Protein AF-A0A9P6QJ11-F1 (afdb_monomer_lite)

Foldseek 3Di:
DDQQADEWEWEAEPVGPDIDTPCPPDPHQKDWDDKDKDRDDAQDWIKIKTKIFGQAWAQWYWYWYFYYYPPDPDTLDTDIDIQCPAFPDHPRDGGGIDMGMHIDRRHDDPPDQAAAAEADQAADLVVVQVVCVVVVDPDDSLSYQYLLLQVLVVCQVVVFDEDELGHPRNCVSNPPRDHDPPDQGQEYEDFFHPVQPDDVNLVVLLCSLQVCVVVVHHHAYEYSALDQWDQDPVRDTDGGRNVSQVVSCVSSVHHYHYRGFPAQVSVVVRVVSGDDPPDPPPDDDDDDPPPPPQAEFEEADCPGGVNPNNPPPSHAAEHECDDPHDPCSCVVHPDHHPYYYPDDVVPPVVVCVVVVVD

Sequence (358 aa):
MLHKTLACVLIAILPIVSFADDCRSGNFPVKIARITSSPVKPGQETCVTFVATNSNTITGGQVKITVDRDGSSNAVYDKSHNMCTEFGVSCPITAGEHSLTKCVNVPYEATGKFKLVTNTSKTSTENLTKKLQKMGFNVSRDDIITSLAATRMLVEKDNLKPFLILEPKATEEFDNISVDASRPYDAVVVGLAPSCFHYDKLNEAFRILKNAQAAQRNVQLIAIHRGRYFQDTDDDLSMGPGGFVAALEYAAGVQAKIVGKPNKTFFETAINALPSTTSTSTTTTAAATATESTTIVIGDDVESDLGPETDGLPIERFLVKTGKYRAGDEDRAFKTMDGVFADFAHTVPQILKRYGVI

InterPro domains:
  IPR003172 MD-2-related lipid-recognition domain [PF02221] (21-111)
  IPR006355 HAD hydrolase, LHPP/HDHD2 [TIGR01458] (103-353)
  IPR006357 HAD-superfamily hydrolase, subfamily IIA [PF13344] (112-176)
  IPR023214 HAD superfamily [G3DSA:3.40.50.1000] (111-345)
  IPR023214 HAD superfamily [G3DSA:3.40.50.1000] (151-263)
  IPR036412 HAD-like superfamily [SSF56784] (108-332)

Secondary structure (DSSP, 8-state):
------EEEEEEEETTTEEEEGGGSS--SEEEEEEEE----TTSEEEEEEEEEESS-B---EEEEEEEETT-S--SEEEEEEHHHHSS-PSSBPSEEEEEEEEEE----------EEE---SS-HHHHHHHHHHTT----GGGEEEHHHHHHHHHHHTT--EEEES-HHHHGGGTT----TTSPP-EEEE---GGG-SHHHHHHHHHHHHHHHHTT---EEEES---SEEE-TTSSEEE-HHHHHHHHHHHHT--PEE-STT-HHHHHHHHHHSPP------------------EEEEES-TTTTSSGGGTTSSEEEEEESSTT--TTGGGS-SS--SEEES-HHHHHHHHHHHTT--

Structure (mmCIF, N/CA/C/O backbone):
data_AF-A0A9P6QJ11-F1
#
_entry.id   AF-A0A9P6QJ11-F1
#
loop_
_atom_site.group_PDB
_atom_site.id
_atom_site.type_symbol
_atom_site.label_atom_id
_atom_site.label_alt_id
_atom_site.label_comp_id
_atom_site.label_asym_id
_atom_site.label_entity_id
_atom_site.label_seq_id
_atom_site.pdbx_PDB_ins_code
_atom_site.Cartn_x
_atom_site.Cartn_y
_atom_site.Cartn_z
_atom_site.occupancy
_atom_site.B_iso_or_equiv
_atom_site.auth_seq_id
_atom_site.auth_comp_id
_atom_site.auth_asym_id
_atom_site.auth_atom_id
_atom_site.pdbx_PDB_model_num
ATOM 1 N N . MET A 1 1 ? 54.158 1.151 -27.690 1.00 28.12 1 MET A N 1
ATOM 2 C CA . MET A 1 1 ? 52.991 1.506 -28.528 1.00 28.12 1 MET A CA 1
ATOM 3 C C . MET A 1 1 ? 51.855 1.923 -27.606 1.00 28.12 1 MET A C 1
ATOM 5 O O . MET A 1 1 ? 51.351 1.078 -26.877 1.00 28.12 1 MET A O 1
ATOM 9 N N . LEU A 1 2 ? 51.520 3.217 -27.555 1.00 21.72 2 LEU A N 1
ATOM 10 C CA . LEU A 1 2 ? 50.400 3.714 -26.747 1.00 21.72 2 LEU A CA 1
ATOM 11 C C . LEU A 1 2 ? 49.082 3.138 -27.285 1.00 21.72 2 LEU A C 1
ATOM 13 O O . LEU A 1 2 ? 48.750 3.363 -28.449 1.00 21.72 2 LEU A O 1
ATOM 17 N N . HIS A 1 3 ? 48.331 2.437 -26.434 1.00 25.58 3 HIS A N 1
ATOM 18 C CA . HIS A 1 3 ? 46.918 2.145 -26.668 1.00 25.58 3 HIS A CA 1
ATOM 19 C C . HIS A 1 3 ? 46.158 3.478 -26.679 1.00 25.58 3 HIS A C 1
ATOM 21 O O . HIS A 1 3 ? 45.918 4.071 -25.630 1.00 25.58 3 HIS A O 1
ATOM 27 N N . LYS A 1 4 ? 45.833 3.997 -27.866 1.00 28.28 4 LYS A N 1
ATOM 28 C CA . LYS A 1 4 ? 44.944 5.156 -28.001 1.00 28.28 4 LYS A CA 1
ATOM 29 C C . LYS A 1 4 ? 43.507 4.660 -27.861 1.00 28.28 4 LYS A C 1
ATOM 31 O O . LYS A 1 4 ? 42.928 4.163 -28.821 1.00 28.28 4 LYS A O 1
ATOM 36 N N . THR A 1 5 ? 42.958 4.746 -26.655 1.00 26.41 5 THR A N 1
ATOM 37 C CA . THR A 1 5 ? 41.556 4.420 -26.376 1.00 26.41 5 THR A CA 1
ATOM 38 C C . THR A 1 5 ? 40.660 5.463 -27.041 1.00 26.41 5 THR A C 1
ATOM 40 O O . THR A 1 5 ? 40.714 6.643 -26.704 1.00 26.41 5 THR A O 1
ATOM 43 N N . LEU A 1 6 ? 39.860 5.034 -28.016 1.00 30.72 6 LEU A N 1
ATOM 44 C CA . LEU A 1 6 ? 38.735 5.811 -28.526 1.00 30.72 6 LEU A CA 1
ATOM 45 C C . LEU A 1 6 ? 37.617 5.764 -27.471 1.00 30.72 6 LEU A C 1
ATOM 47 O O . LEU A 1 6 ? 37.331 4.693 -26.939 1.00 30.72 6 LEU A O 1
ATOM 51 N N . ALA A 1 7 ? 37.028 6.909 -27.139 1.00 27.12 7 ALA A N 1
ATOM 52 C CA . ALA A 1 7 ? 35.812 7.004 -26.339 1.00 27.12 7 ALA A CA 1
ATOM 53 C C . ALA A 1 7 ? 34.912 8.035 -27.025 1.00 27.12 7 ALA A C 1
ATOM 55 O O . ALA A 1 7 ? 34.956 9.216 -26.704 1.00 27.12 7 ALA A O 1
ATOM 56 N N . CYS A 1 8 ? 34.176 7.596 -28.045 1.00 32.94 8 CYS A N 1
ATOM 57 C CA . CYS A 1 8 ? 33.139 8.414 -28.671 1.00 32.94 8 CYS A CA 1
ATOM 58 C C . CYS A 1 8 ? 31.808 8.129 -27.985 1.00 32.94 8 CYS A C 1
ATOM 60 O O . CYS A 1 8 ? 31.492 6.952 -27.846 1.00 32.94 8 CYS A O 1
ATOM 62 N N . VAL A 1 9 ? 31.068 9.165 -27.580 1.00 36.22 9 VAL A N 1
ATOM 63 C CA . VAL A 1 9 ? 29.714 9.065 -27.013 1.00 36.22 9 VAL A CA 1
ATOM 64 C C . VAL A 1 9 ? 28.719 9.485 -28.088 1.00 36.22 9 VAL A C 1
ATOM 66 O O . VAL A 1 9 ? 28.710 10.633 -28.525 1.00 36.22 9 VAL A O 1
ATOM 69 N N . LEU A 1 10 ? 27.906 8.536 -28.534 1.00 46.97 10 LEU A N 1
ATOM 70 C CA . LEU A 1 10 ? 26.787 8.772 -29.446 1.00 46.97 10 LEU A CA 1
ATOM 71 C C . LEU A 1 10 ? 25.518 8.941 -28.620 1.00 46.97 10 LEU A C 1
ATOM 73 O O . LEU A 1 10 ? 25.263 8.051 -27.825 1.00 46.97 10 LEU A O 1
ATOM 77 N N . ILE A 1 11 ? 24.744 10.016 -28.814 1.00 45.06 11 ILE A N 1
ATOM 78 C CA . ILE A 1 11 ? 23.461 10.239 -28.123 1.00 45.06 11 ILE A CA 1
ATOM 79 C C . ILE A 1 11 ? 22.327 10.258 -29.154 1.00 45.06 11 ILE A C 1
ATOM 81 O O . ILE A 1 11 ? 22.295 11.113 -30.044 1.00 45.06 11 ILE A O 1
ATOM 85 N N . ALA A 1 12 ? 21.392 9.318 -29.032 1.00 42.44 12 ALA A N 1
ATOM 86 C CA . ALA A 1 12 ? 20.135 9.292 -29.785 1.00 42.44 12 ALA A CA 1
ATOM 87 C C . ALA A 1 12 ? 18.979 9.710 -28.865 1.00 42.44 12 ALA A C 1
ATOM 89 O O . ALA A 1 12 ? 18.911 9.165 -27.772 1.00 42.44 12 ALA A O 1
ATOM 90 N N . ILE A 1 13 ? 18.093 10.628 -29.284 1.00 42.66 13 ILE A N 1
ATOM 91 C CA . ILE A 1 13 ? 16.944 11.108 -28.483 1.00 42.66 13 ILE A CA 1
ATOM 92 C C . ILE A 1 13 ? 15.641 10.576 -29.092 1.00 42.66 13 ILE A C 1
ATOM 94 O O . ILE A 1 13 ? 15.330 10.937 -30.218 1.00 42.66 13 ILE A O 1
ATOM 98 N N . LEU A 1 14 ? 14.872 9.739 -28.389 1.00 36.12 14 LEU A N 1
ATOM 99 C CA . LEU A 1 14 ? 13.549 9.242 -28.834 1.00 36.12 14 LEU A CA 1
ATOM 100 C C . LEU A 1 14 ? 12.388 10.190 -28.454 1.00 36.12 14 LEU A C 1
ATOM 102 O O . LEU A 1 14 ? 12.480 10.761 -27.371 1.00 36.12 14 LEU A O 1
ATOM 106 N N . PRO A 1 15 ? 11.279 10.281 -29.240 1.00 38.25 15 PRO A N 1
ATOM 107 C CA . PRO A 1 15 ? 11.070 9.721 -30.583 1.00 38.25 15 PRO A CA 1
ATOM 108 C C . PRO A 1 15 ? 11.869 10.540 -31.610 1.00 38.25 15 PRO A C 1
ATOM 110 O O . PRO A 1 15 ? 11.804 11.763 -31.618 1.00 38.25 15 PRO A O 1
ATOM 113 N N . ILE A 1 16 ? 12.688 9.883 -32.435 1.00 45.84 16 ILE A N 1
ATOM 114 C CA . ILE A 1 16 ? 13.875 10.532 -33.017 1.00 45.84 16 ILE A CA 1
ATOM 115 C C . ILE A 1 16 ? 13.563 11.710 -33.941 1.00 45.84 16 ILE A C 1
ATOM 117 O O . ILE A 1 16 ? 13.050 11.527 -35.043 1.00 45.84 16 ILE A O 1
ATOM 121 N N . VAL A 1 17 ? 14.006 12.899 -33.512 1.00 34.53 17 VAL A N 1
ATOM 122 C CA . VAL A 1 17 ? 14.162 14.104 -34.347 1.00 34.53 17 VAL A CA 1
ATOM 123 C C . VAL A 1 17 ? 15.642 14.533 -34.458 1.00 34.53 17 VAL A C 1
ATOM 125 O O . VAL A 1 17 ? 15.980 15.310 -35.349 1.00 34.53 17 VAL A O 1
ATOM 128 N N . SER A 1 18 ? 16.565 14.021 -33.622 1.00 36.28 18 SER A N 1
ATOM 129 C CA . SER A 1 18 ? 17.987 14.416 -33.668 1.00 36.28 18 SER A CA 1
ATOM 130 C C . SER A 1 18 ? 18.973 13.399 -33.060 1.00 36.28 18 SER A C 1
ATOM 132 O O . SER A 1 18 ? 18.624 12.575 -32.216 1.00 36.28 18 SER A O 1
ATOM 134 N N . PHE A 1 19 ? 20.232 13.483 -33.509 1.00 46.38 19 PHE A N 1
ATOM 135 C CA . PHE A 1 19 ? 21.405 12.805 -32.945 1.00 46.38 19 PHE A CA 1
ATOM 136 C C . PHE A 1 19 ? 22.444 13.863 -32.568 1.00 46.38 19 PHE A C 1
ATOM 138 O O . PHE A 1 19 ? 22.679 14.786 -33.355 1.00 46.38 19 PHE A O 1
ATOM 145 N N . ALA A 1 20 ? 23.083 13.723 -31.407 1.00 47.12 20 ALA A N 1
ATOM 146 C CA . ALA A 1 20 ? 24.191 14.579 -30.988 1.00 47.12 20 ALA A CA 1
ATOM 147 C C . ALA A 1 20 ? 25.507 13.785 -30.958 1.00 47.12 20 ALA A C 1
ATOM 149 O O . ALA A 1 20 ? 25.546 12.633 -30.523 1.00 47.12 20 ALA A O 1
ATOM 150 N N . ASP A 1 21 ? 26.574 14.419 -31.447 1.00 52.16 21 ASP A N 1
ATOM 151 C CA . ASP A 1 21 ? 27.942 13.898 -31.444 1.00 52.16 21 ASP A CA 1
ATOM 152 C C . ASP A 1 21 ? 28.797 14.763 -30.511 1.00 52.16 21 ASP A C 1
ATOM 154 O O . ASP A 1 21 ? 29.103 15.914 -30.838 1.00 52.16 21 ASP A O 1
ATOM 158 N N . ASP A 1 22 ? 29.171 14.217 -29.353 1.00 51.47 22 ASP A N 1
ATOM 159 C CA . ASP A 1 22 ? 30.023 14.906 -28.372 1.00 51.47 22 ASP A CA 1
ATOM 160 C C . ASP A 1 22 ? 31.527 14.672 -28.637 1.00 51.47 22 ASP A C 1
ATOM 162 O O . ASP A 1 22 ? 32.401 15.135 -27.905 1.00 51.47 22 ASP A O 1
ATOM 166 N N . CYS A 1 23 ? 31.884 13.999 -29.739 1.00 48.34 23 CYS A N 1
ATOM 167 C CA . CYS A 1 23 ? 33.283 13.772 -30.112 1.00 48.34 23 CYS A CA 1
ATOM 168 C C . CYS A 1 23 ? 33.968 15.018 -30.702 1.00 48.34 23 CYS A C 1
ATOM 170 O O . CYS A 1 23 ? 35.167 14.985 -30.987 1.00 48.34 23 CYS A O 1
ATOM 172 N N . ARG A 1 24 ? 33.238 16.129 -30.888 1.00 46.41 24 ARG A N 1
ATOM 173 C CA . ARG A 1 24 ? 33.752 17.363 -31.512 1.00 46.41 24 ARG A CA 1
ATOM 174 C C . ARG A 1 24 ? 34.715 18.162 -30.628 1.00 46.41 24 ARG A C 1
ATOM 176 O O . ARG A 1 24 ? 35.468 18.973 -31.161 1.00 46.41 24 ARG A O 1
ATOM 183 N N . SER A 1 25 ? 34.701 17.950 -29.312 1.00 44.06 25 SER A N 1
ATOM 184 C CA . SER A 1 25 ? 35.486 18.725 -28.338 1.00 44.06 25 SER A CA 1
ATOM 185 C C . SER A 1 25 ? 36.811 18.059 -27.921 1.00 44.06 25 SER A C 1
ATOM 187 O O . SER A 1 25 ? 37.679 18.730 -27.361 1.00 44.06 25 SER A O 1
ATOM 189 N N . GLY A 1 26 ? 37.011 16.767 -28.220 1.00 51.47 26 GLY A N 1
ATOM 190 C CA . GLY A 1 26 ? 38.210 16.004 -27.848 1.00 51.47 26 GLY A CA 1
ATOM 191 C C . GLY A 1 26 ? 39.181 15.749 -29.008 1.00 51.47 26 GLY A C 1
ATOM 192 O O . GLY A 1 26 ? 38.786 15.591 -30.160 1.00 51.47 26 GLY A O 1
ATOM 193 N N . ASN A 1 27 ? 40.484 15.663 -28.713 1.00 57.97 27 ASN A N 1
ATOM 194 C CA . ASN A 1 27 ? 41.528 15.364 -29.705 1.00 57.97 27 ASN A CA 1
ATOM 195 C C . ASN A 1 27 ? 41.625 13.846 -29.975 1.00 57.97 27 ASN A C 1
ATOM 197 O O . ASN A 1 27 ? 42.623 13.196 -29.648 1.00 57.97 27 ASN A O 1
ATOM 201 N N . PHE A 1 28 ? 40.549 13.259 -30.504 1.00 63.97 28 PHE A N 1
ATOM 202 C CA . PHE A 1 28 ? 40.455 11.826 -30.786 1.00 63.97 28 PHE A CA 1
ATOM 203 C C . PHE A 1 28 ? 41.049 11.460 -32.162 1.00 63.97 28 PHE A C 1
ATOM 205 O O . PHE A 1 28 ? 40.991 12.254 -33.100 1.00 63.97 28 PHE A O 1
ATOM 212 N N . PRO A 1 29 ? 41.610 10.242 -32.326 1.00 62.00 29 PRO A N 1
ATOM 213 C CA . PRO A 1 29 ? 42.201 9.788 -33.593 1.00 62.00 29 PRO A CA 1
ATOM 214 C C . PRO A 1 29 ? 41.177 9.523 -34.715 1.00 62.00 29 PRO A C 1
ATOM 216 O O . PRO A 1 29 ? 41.584 9.292 -35.854 1.00 62.00 29 PRO A O 1
ATOM 219 N N . VAL A 1 30 ? 39.878 9.549 -34.397 1.00 65.75 30 VAL A N 1
ATOM 220 C CA . VAL A 1 30 ? 38.755 9.355 -35.324 1.00 65.75 30 VAL A CA 1
ATOM 221 C C . VAL A 1 30 ? 37.809 10.542 -35.208 1.00 65.75 30 VAL A C 1
ATOM 223 O O . VAL A 1 30 ? 37.493 10.962 -34.096 1.00 65.75 30 VAL A O 1
ATOM 226 N N . LYS A 1 31 ? 37.326 11.044 -36.344 1.00 68.88 31 LYS A N 1
ATOM 227 C CA . LYS A 1 31 ? 36.270 12.058 -36.422 1.00 68.88 31 LYS A CA 1
ATOM 228 C C . LYS A 1 31 ? 35.009 11.444 -37.017 1.00 68.88 31 LYS A C 1
ATOM 230 O O . LYS A 1 31 ? 35.075 10.846 -38.090 1.00 68.88 31 LYS A O 1
ATOM 235 N N . ILE A 1 32 ? 33.868 11.606 -36.352 1.00 68.00 32 ILE A N 1
ATOM 236 C CA . ILE A 1 32 ? 32.574 11.169 -36.884 1.00 68.00 32 ILE A CA 1
ATOM 237 C C . ILE A 1 32 ? 32.075 12.223 -37.882 1.00 68.00 32 ILE A C 1
ATOM 239 O O . ILE A 1 32 ? 31.960 13.403 -37.564 1.00 68.00 32 ILE A O 1
ATOM 243 N N . ALA A 1 33 ? 31.814 11.794 -39.116 1.00 66.00 33 ALA A N 1
ATOM 244 C CA . ALA A 1 33 ? 31.321 12.642 -40.198 1.00 66.00 33 ALA A CA 1
ATOM 245 C C . ALA A 1 33 ? 29.787 12.641 -40.276 1.00 66.00 33 ALA A C 1
ATOM 247 O O . ALA A 1 33 ? 29.173 13.686 -40.487 1.00 66.00 33 ALA A O 1
ATOM 248 N N . ARG A 1 34 ? 29.155 11.472 -40.103 1.00 68.94 34 ARG A N 1
ATOM 249 C CA . ARG A 1 34 ? 27.695 11.313 -40.178 1.00 68.94 34 ARG A CA 1
ATOM 250 C C . ARG A 1 34 ? 27.221 10.145 -39.325 1.00 68.94 34 ARG A C 1
ATOM 252 O O . ARG A 1 34 ? 27.895 9.124 -39.263 1.00 68.94 34 ARG A O 1
ATOM 259 N N . ILE A 1 35 ? 26.028 10.274 -38.753 1.00 66.38 35 ILE A N 1
ATOM 260 C CA . ILE A 1 35 ? 25.319 9.205 -38.043 1.00 66.38 35 ILE A CA 1
ATOM 261 C C . ILE A 1 35 ? 23.964 9.007 -38.723 1.00 66.38 35 ILE A C 1
ATOM 263 O O . ILE A 1 35 ? 23.263 9.975 -39.016 1.00 66.38 35 ILE A O 1
ATOM 267 N N . THR A 1 36 ? 23.610 7.758 -39.001 1.00 66.31 36 THR A N 1
ATOM 268 C CA . THR A 1 36 ? 22.325 7.344 -39.572 1.00 66.31 36 THR A CA 1
ATOM 269 C C . THR A 1 36 ? 21.786 6.161 -38.782 1.00 66.31 36 THR A C 1
ATOM 271 O O . THR A 1 36 ? 22.547 5.277 -38.393 1.00 66.31 36 THR A O 1
ATOM 274 N N . SER A 1 37 ? 20.477 6.113 -38.573 1.00 63.00 37 SER A N 1
ATOM 275 C CA . SER A 1 37 ? 19.802 4.983 -37.934 1.00 63.00 37 SER A CA 1
ATOM 276 C C . SER A 1 37 ? 18.653 4.494 -38.806 1.00 63.00 37 SER A C 1
ATOM 278 O O . SER A 1 37 ? 18.076 5.259 -39.582 1.00 63.00 37 SER A O 1
ATOM 280 N N . SER A 1 38 ? 18.322 3.211 -38.676 1.00 59.12 38 SER A N 1
ATOM 281 C CA . SER A 1 38 ? 17.001 2.730 -39.093 1.00 59.12 38 SER A CA 1
ATOM 282 C C . SER A 1 38 ? 15.945 3.218 -38.088 1.00 59.12 38 SER A C 1
ATOM 284 O O . SER A 1 38 ? 16.299 3.413 -36.923 1.00 59.12 38 SER A O 1
ATOM 286 N N . PRO A 1 39 ? 14.671 3.423 -38.486 1.00 54.72 39 PRO A N 1
ATOM 287 C CA . PRO A 1 39 ? 13.628 3.884 -37.573 1.00 54.72 39 PRO A CA 1
ATOM 288 C C . PRO A 1 39 ? 13.592 3.011 -36.319 1.00 54.72 39 PRO A C 1
ATOM 290 O O . PRO A 1 39 ? 13.391 1.800 -36.415 1.00 54.72 39 PRO A O 1
ATOM 293 N N . VAL A 1 40 ? 13.802 3.623 -35.154 1.00 52.97 40 VAL A N 1
ATOM 294 C CA . VAL A 1 40 ? 13.805 2.902 -33.881 1.00 52.97 40 VAL A CA 1
ATOM 295 C C . VAL A 1 40 ? 12.376 2.527 -33.546 1.00 52.97 40 VAL A C 1
ATOM 297 O O . VAL A 1 40 ? 11.565 3.375 -33.171 1.00 52.97 40 VAL A O 1
ATOM 300 N N . LYS A 1 41 ? 12.064 1.245 -33.720 1.00 52.47 41 LYS A N 1
ATOM 301 C CA . LYS A 1 41 ? 10.800 0.666 -33.286 1.00 52.47 41 LYS A CA 1
ATOM 302 C C . LYS A 1 41 ? 10.996 0.049 -31.898 1.00 52.47 41 LYS A C 1
ATOM 304 O O . LYS A 1 41 ? 11.935 -0.728 -31.722 1.00 52.47 41 LYS A O 1
ATOM 309 N N . PRO A 1 42 ? 10.137 0.385 -30.920 1.00 49.59 42 PRO A N 1
ATOM 310 C CA . PRO A 1 42 ? 10.070 -0.293 -29.630 1.00 49.59 42 PRO A CA 1
ATOM 311 C C . PRO A 1 42 ? 10.248 -1.814 -29.722 1.00 49.59 42 PRO A C 1
ATOM 313 O O . PRO A 1 42 ? 9.593 -2.461 -30.533 1.00 49.59 42 PRO A O 1
ATOM 316 N N . GLY A 1 43 ? 11.143 -2.386 -28.910 1.00 52.12 43 GLY A N 1
ATOM 317 C CA . GLY A 1 43 ? 11.340 -3.841 -28.830 1.00 52.12 43 GLY A CA 1
ATOM 318 C C . GLY A 1 43 ? 11.992 -4.495 -30.056 1.00 52.12 43 GLY A C 1
ATOM 319 O O . GLY A 1 43 ? 12.105 -5.719 -30.088 1.00 52.12 43 GLY A O 1
ATOM 320 N N . GLN A 1 44 ? 12.431 -3.714 -31.048 1.00 61.31 44 GLN A N 1
ATOM 321 C CA . GLN A 1 44 ? 13.155 -4.208 -32.218 1.00 61.31 44 GLN A CA 1
ATOM 322 C C . GLN A 1 44 ? 14.634 -3.829 -32.162 1.00 61.31 44 GLN A C 1
ATOM 324 O O . GLN A 1 44 ? 15.025 -2.793 -31.616 1.00 61.31 44 GLN A O 1
ATOM 329 N N . GLU A 1 45 ? 15.460 -4.683 -32.761 1.00 67.69 45 GLU A N 1
ATOM 330 C CA . GLU A 1 45 ? 16.881 -4.420 -32.919 1.00 67.69 45 GLU A CA 1
ATOM 331 C C . GLU A 1 45 ? 17.083 -3.124 -33.720 1.00 67.69 45 GLU A C 1
ATOM 333 O O . GLU A 1 45 ? 16.553 -2.948 -34.819 1.00 67.69 45 GLU A O 1
ATOM 338 N N . THR A 1 46 ? 17.833 -2.187 -33.145 1.00 69.50 46 THR A N 1
ATOM 339 C CA . THR A 1 46 ? 18.118 -0.887 -33.748 1.00 69.50 46 THR A CA 1
ATOM 340 C C . THR A 1 46 ? 19.555 -0.858 -34.228 1.00 69.50 46 THR A C 1
ATOM 342 O O . THR A 1 46 ? 20.485 -0.958 -33.430 1.00 69.50 46 THR A O 1
ATOM 345 N N . CYS A 1 47 ? 19.746 -0.664 -35.529 1.00 74.94 47 CYS A N 1
ATOM 346 C CA . CYS A 1 47 ? 21.071 -0.501 -36.111 1.00 74.94 47 CYS A CA 1
ATOM 347 C C . CYS A 1 47 ? 21.446 0.977 -36.212 1.00 74.94 47 CYS A C 1
ATOM 349 O O . CYS A 1 47 ? 20.743 1.779 -36.837 1.00 74.94 47 CYS A O 1
ATOM 351 N N . VAL A 1 48 ? 22.581 1.315 -35.605 1.00 75.38 48 VAL A N 1
ATOM 352 C CA . VAL A 1 48 ? 23.236 2.615 -35.722 1.00 75.38 48 VAL A CA 1
ATOM 353 C C . VAL A 1 48 ? 24.420 2.450 -36.662 1.00 75.38 48 VAL A C 1
ATOM 355 O O . VAL A 1 48 ? 25.310 1.632 -36.421 1.00 75.38 48 VAL A O 1
ATOM 358 N N . THR A 1 49 ? 24.433 3.244 -37.726 1.00 78.06 49 THR A N 1
ATOM 359 C CA . THR A 1 49 ? 25.539 3.327 -38.677 1.00 78.06 49 THR A CA 1
ATOM 360 C C . THR A 1 49 ? 26.179 4.697 -38.561 1.00 78.06 49 THR A C 1
ATOM 362 O O . THR A 1 49 ? 25.498 5.716 -38.676 1.00 78.06 49 THR A O 1
ATOM 365 N N . PHE A 1 50 ? 27.492 4.747 -38.377 1.00 76.56 50 PHE A N 1
ATOM 366 C CA . PHE A 1 50 ? 28.243 5.994 -38.435 1.00 76.56 50 PHE A CA 1
ATOM 367 C C . PHE A 1 50 ? 29.362 5.913 -39.462 1.00 76.56 50 PHE A C 1
ATOM 369 O O . PHE A 1 50 ? 29.959 4.864 -39.706 1.00 76.56 50 PHE A O 1
ATOM 376 N N . VAL A 1 51 ? 29.608 7.053 -40.092 1.00 79.06 51 VAL A N 1
ATOM 377 C CA . VAL A 1 51 ? 30.713 7.278 -41.015 1.00 79.06 51 VAL A CA 1
ATOM 378 C C . VAL A 1 51 ? 31.797 7.989 -40.227 1.00 79.06 51 VAL A C 1
ATOM 380 O O . VAL A 1 51 ? 31.562 9.078 -39.697 1.00 79.06 51 VAL A O 1
ATOM 383 N N . ALA A 1 52 ? 32.958 7.359 -40.115 1.00 77.75 52 ALA A N 1
ATOM 384 C CA . ALA A 1 52 ? 34.080 7.847 -39.333 1.00 77.75 52 ALA A CA 1
ATOM 385 C C . ALA A 1 52 ? 35.314 8.010 -40.223 1.00 77.75 52 ALA A C 1
ATOM 387 O O . ALA A 1 52 ? 35.572 7.186 -41.095 1.00 77.75 52 ALA A O 1
ATOM 388 N N . THR A 1 53 ? 36.090 9.063 -39.985 1.00 78.06 53 THR A N 1
ATOM 389 C CA . THR A 1 53 ? 37.336 9.343 -40.704 1.00 78.06 53 THR A CA 1
ATOM 390 C C . THR A 1 53 ? 38.523 9.293 -39.755 1.00 78.06 53 THR A C 1
ATOM 392 O O . THR A 1 53 ? 38.472 9.833 -38.647 1.00 78.06 53 THR A O 1
ATOM 395 N N . ASN A 1 54 ? 39.609 8.651 -40.176 1.00 77.38 54 ASN A N 1
ATOM 396 C CA . ASN A 1 54 ? 40.847 8.548 -39.407 1.00 77.38 54 ASN A CA 1
ATOM 397 C C . ASN A 1 54 ? 42.064 8.898 -40.264 1.00 77.38 54 ASN A C 1
ATOM 399 O O . ASN A 1 54 ? 42.219 8.423 -41.385 1.00 77.38 54 ASN A O 1
ATOM 403 N N . SER A 1 55 ? 42.969 9.707 -39.709 1.00 76.81 55 SER A N 1
ATOM 404 C CA . SER A 1 55 ? 44.205 10.109 -40.399 1.00 76.81 55 SER A CA 1
ATOM 405 C C . SER A 1 55 ? 45.355 9.113 -40.215 1.00 76.81 55 SER A C 1
ATOM 407 O O . SER A 1 55 ? 46.337 9.179 -40.942 1.00 76.81 55 SER A O 1
ATOM 409 N N . ASN A 1 56 ? 45.251 8.202 -39.242 1.00 77.38 56 ASN A N 1
ATOM 410 C CA . ASN A 1 56 ? 46.257 7.182 -38.941 1.00 77.38 56 ASN A CA 1
ATOM 411 C C . ASN A 1 56 ? 45.597 5.812 -38.806 1.00 77.38 56 ASN A C 1
ATOM 413 O O . ASN A 1 56 ? 44.438 5.728 -38.400 1.00 77.38 56 ASN A O 1
ATOM 417 N N . THR A 1 57 ? 46.357 4.749 -39.062 1.00 77.88 57 THR A N 1
ATOM 418 C CA . THR A 1 57 ? 45.912 3.369 -38.842 1.00 77.88 57 THR A CA 1
ATOM 419 C C . THR A 1 57 ? 45.505 3.133 -37.384 1.00 77.88 57 THR A C 1
ATOM 421 O O . THR A 1 57 ? 46.233 3.514 -36.463 1.00 77.88 57 THR A O 1
ATOM 424 N N . ILE A 1 58 ? 44.360 2.481 -37.173 1.00 77.38 58 ILE A N 1
ATOM 425 C CA . ILE A 1 58 ? 43.811 2.168 -35.849 1.00 77.38 58 ILE A CA 1
ATOM 426 C C . ILE A 1 58 ? 43.864 0.664 -35.617 1.00 77.38 58 ILE A C 1
ATOM 428 O O . ILE A 1 58 ? 43.331 -0.118 -36.396 1.00 77.38 58 ILE A O 1
ATOM 432 N N . THR A 1 59 ? 44.490 0.250 -34.522 1.00 77.88 59 THR A N 1
ATOM 433 C CA . THR A 1 59 ? 44.678 -1.167 -34.174 1.00 77.88 59 THR A CA 1
ATOM 434 C C . THR A 1 59 ? 43.659 -1.684 -33.155 1.00 77.88 59 THR A C 1
ATOM 436 O O . THR A 1 59 ? 43.657 -2.873 -32.857 1.00 77.88 59 THR A O 1
ATOM 439 N N . GLY A 1 60 ? 42.820 -0.806 -32.595 1.00 75.62 60 GLY A N 1
ATOM 440 C CA . GLY A 1 60 ? 41.901 -1.105 -31.497 1.00 75.62 60 GLY A CA 1
ATOM 441 C C . GLY A 1 60 ? 41.119 0.128 -31.050 1.00 75.62 60 GLY A C 1
ATOM 442 O O . GLY A 1 60 ? 41.484 1.253 -31.387 1.00 75.62 60 GLY A O 1
ATOM 443 N N . GLY A 1 61 ? 40.047 -0.065 -30.284 1.00 72.75 61 GLY A N 1
ATOM 444 C CA . GLY A 1 61 ? 39.278 1.046 -29.726 1.00 72.75 61 GLY A CA 1
ATOM 445 C C . GLY A 1 61 ? 37.916 0.625 -29.191 1.00 72.75 61 GLY A C 1
ATOM 446 O O . GLY A 1 61 ? 37.431 -0.466 -29.490 1.00 72.75 61 GLY A O 1
ATOM 447 N N . GLN A 1 62 ? 37.315 1.509 -28.400 1.00 71.56 62 GLN A N 1
ATOM 448 C CA . GLN A 1 62 ? 35.960 1.362 -27.886 1.00 71.56 62 GLN A CA 1
ATOM 449 C C . GLN A 1 62 ? 35.069 2.448 -28.497 1.00 71.56 62 GLN A C 1
ATOM 451 O O . GLN A 1 62 ? 35.498 3.576 -28.738 1.00 71.56 62 GLN A O 1
ATOM 456 N N . VAL A 1 63 ? 33.817 2.107 -28.758 1.00 73.19 63 VAL A N 1
ATOM 457 C CA . VAL A 1 63 ? 32.779 3.039 -29.200 1.00 73.19 63 VAL A CA 1
ATOM 458 C C . VAL A 1 63 ? 31.677 2.986 -28.159 1.00 73.19 63 VAL A C 1
ATOM 460 O O . VAL A 1 63 ? 31.106 1.921 -27.933 1.00 73.19 63 VAL A O 1
ATOM 463 N N . LYS A 1 64 ? 31.399 4.109 -27.496 1.00 74.44 64 LYS A N 1
ATOM 464 C CA . LYS A 1 64 ? 30.345 4.198 -26.490 1.00 74.44 64 LYS A CA 1
ATOM 465 C C . LYS A 1 64 ? 29.051 4.647 -27.170 1.00 74.44 64 LYS A C 1
ATOM 467 O O . LYS A 1 64 ? 28.972 5.716 -27.771 1.00 74.44 64 LYS A O 1
ATOM 472 N N . ILE A 1 65 ? 28.041 3.791 -27.116 1.00 75.12 65 ILE A N 1
ATOM 473 C CA . ILE A 1 65 ? 26.714 4.077 -27.650 1.00 75.12 65 ILE A CA 1
ATOM 474 C C . ILE A 1 65 ? 25.808 4.384 -26.466 1.00 75.12 65 ILE A C 1
ATOM 476 O O . ILE A 1 65 ? 25.645 3.543 -25.578 1.00 75.12 65 ILE A O 1
ATOM 480 N N . THR A 1 66 ? 25.218 5.575 -26.492 1.00 69.50 66 THR A N 1
ATOM 481 C CA . THR A 1 66 ? 24.264 6.058 -25.504 1.00 69.50 66 THR A CA 1
ATOM 482 C C . THR A 1 66 ? 22.932 6.372 -26.203 1.00 69.50 66 THR A C 1
ATOM 484 O O . THR A 1 66 ? 22.861 7.065 -27.216 1.00 69.50 66 THR A O 1
ATOM 487 N N . VAL A 1 67 ? 21.834 5.822 -25.704 1.00 69.50 67 VAL A N 1
ATOM 488 C CA . VAL A 1 67 ? 20.486 6.126 -26.200 1.00 69.50 67 VAL A CA 1
ATOM 489 C C . VAL A 1 67 ? 19.722 6.740 -25.050 1.00 69.50 67 VAL A C 1
ATOM 491 O O . VAL A 1 67 ? 19.632 6.136 -23.986 1.00 69.50 67 VAL A O 1
ATOM 494 N N . ASP A 1 68 ? 19.192 7.931 -25.268 1.00 61.03 68 ASP A N 1
ATOM 495 C CA . ASP A 1 68 ? 18.418 8.705 -24.312 1.00 61.03 68 ASP A CA 1
ATOM 496 C C . ASP A 1 68 ? 17.014 8.980 -24.877 1.00 61.03 68 ASP A C 1
ATOM 498 O O . ASP A 1 68 ? 16.724 8.833 -26.071 1.00 61.03 68 ASP A O 1
ATOM 502 N N . ARG A 1 69 ? 16.092 9.333 -23.997 1.00 57.00 69 ARG A N 1
ATOM 503 C CA . ARG A 1 69 ? 14.726 9.694 -24.334 1.00 57.00 69 ARG A CA 1
ATOM 504 C C . ARG A 1 69 ? 14.475 11.108 -23.832 1.00 57.00 69 ARG A C 1
ATOM 506 O O . ARG A 1 69 ? 14.755 11.418 -22.681 1.00 57.00 69 ARG A O 1
ATOM 513 N N . ASP A 1 70 ? 13.983 11.969 -24.717 1.00 52.03 70 ASP A N 1
ATOM 514 C CA . ASP A 1 70 ? 13.597 13.350 -24.399 1.00 52.03 70 ASP A CA 1
ATOM 515 C C . ASP A 1 70 ? 14.696 14.266 -23.794 1.00 52.03 70 ASP A C 1
ATOM 517 O O . ASP A 1 70 ? 14.379 15.315 -23.236 1.00 52.03 70 ASP A O 1
ATOM 521 N N . GLY A 1 71 ? 15.989 13.932 -23.925 1.00 46.88 71 GLY A N 1
ATOM 522 C CA . GLY A 1 71 ? 17.092 14.753 -23.394 1.00 46.88 71 GLY A CA 1
ATOM 523 C C . GLY A 1 71 ? 17.287 14.626 -21.878 1.00 46.88 71 GLY A C 1
ATOM 524 O O . GLY A 1 71 ? 17.797 15.549 -21.235 1.00 46.88 71 GLY A O 1
ATOM 525 N N . SER A 1 72 ? 16.824 13.519 -21.296 1.00 51.84 72 SER A N 1
ATOM 526 C CA . SER A 1 72 ? 16.976 13.206 -19.881 1.00 51.84 72 SER A CA 1
ATOM 527 C C . SER A 1 72 ? 18.410 12.762 -19.554 1.00 51.84 72 SER A C 1
ATOM 529 O O . SER A 1 72 ? 19.145 12.232 -20.373 1.00 51.84 72 SER A O 1
ATOM 531 N N . SER A 1 73 ? 18.856 12.910 -18.309 1.00 52.56 73 SER A N 1
ATOM 532 C CA . SER A 1 73 ? 20.172 12.387 -17.905 1.00 52.56 73 SER A CA 1
ATOM 533 C C . SER A 1 73 ? 20.222 10.853 -17.766 1.00 52.56 73 SER A C 1
ATOM 535 O O . SER A 1 73 ? 21.261 10.320 -17.378 1.00 52.56 73 SER A O 1
ATOM 537 N N . ASN A 1 74 ? 19.122 10.141 -18.042 1.00 57.50 74 ASN A N 1
ATOM 538 C CA . ASN A 1 74 ? 18.994 8.698 -17.843 1.00 57.50 74 ASN A CA 1
ATOM 539 C C . ASN A 1 74 ? 18.917 7.969 -19.187 1.00 57.50 74 ASN A C 1
ATOM 541 O O . ASN A 1 74 ? 17.844 7.746 -19.743 1.00 57.50 74 ASN A O 1
ATOM 545 N N . ALA A 1 75 ? 20.076 7.549 -19.684 1.00 62.44 75 ALA A N 1
ATOM 546 C CA . ALA A 1 75 ? 20.159 6.769 -20.907 1.00 62.44 75 ALA A CA 1
ATOM 547 C C . ALA A 1 75 ? 19.508 5.381 -20.745 1.00 62.44 75 ALA A C 1
ATOM 549 O O . ALA A 1 75 ? 19.885 4.606 -19.866 1.00 62.44 75 ALA A O 1
ATOM 550 N N . VAL A 1 76 ? 18.585 5.034 -21.647 1.00 64.50 76 VAL A N 1
ATOM 551 C CA . VAL A 1 76 ? 17.953 3.701 -21.747 1.00 64.50 76 VAL A CA 1
ATOM 552 C C . VAL A 1 76 ? 18.906 2.637 -22.304 1.00 64.50 76 VAL A C 1
ATOM 554 O O . VAL A 1 76 ? 18.654 1.435 -22.217 1.00 64.50 76 VAL A O 1
ATOM 557 N N . TYR A 1 77 ? 20.024 3.069 -22.884 1.00 71.31 77 TYR A N 1
ATOM 558 C CA . TYR A 1 77 ? 21.126 2.212 -23.297 1.00 71.31 77 TYR A CA 1
ATOM 559 C C . TYR A 1 77 ? 22.432 2.976 -23.100 1.00 71.31 77 TYR A C 1
ATOM 561 O O . TYR A 1 77 ? 22.576 4.047 -23.673 1.00 71.31 77 TYR A O 1
ATOM 569 N N . ASP A 1 78 ? 23.383 2.446 -22.327 1.00 77.62 78 ASP A N 1
ATOM 570 C CA . ASP A 1 78 ? 24.709 3.058 -22.175 1.00 77.62 78 ASP A CA 1
ATOM 571 C C . ASP A 1 78 ? 25.815 1.997 -22.111 1.00 77.62 78 ASP A C 1
ATOM 573 O O . ASP A 1 78 ? 26.063 1.399 -21.060 1.00 77.62 78 ASP A O 1
ATOM 577 N N . LYS A 1 79 ? 26.455 1.695 -23.249 1.00 79.31 79 LYS A N 1
ATOM 578 C CA . LYS A 1 79 ? 27.480 0.636 -23.335 1.00 79.31 79 LYS A CA 1
ATOM 579 C C . LYS A 1 79 ? 28.632 0.990 -24.267 1.00 79.31 79 LYS A C 1
ATOM 581 O O . LYS A 1 79 ? 28.451 1.634 -25.296 1.00 79.31 79 LYS A O 1
ATOM 586 N N . SER A 1 80 ? 29.818 0.495 -23.917 1.00 79.88 80 SER A N 1
ATOM 587 C CA . SER A 1 80 ? 31.018 0.538 -24.758 1.00 79.88 80 SER A CA 1
ATOM 588 C C . SER A 1 80 ? 31.169 -0.754 -25.556 1.00 79.88 80 SER A C 1
ATOM 590 O O . SER A 1 80 ? 31.018 -1.842 -25.003 1.00 79.88 80 SER A O 1
ATOM 592 N N . HIS A 1 81 ? 31.492 -0.618 -26.838 1.00 79.88 81 HIS A N 1
ATOM 593 C CA . HIS A 1 81 ? 31.624 -1.707 -27.798 1.00 79.88 81 HIS A CA 1
ATOM 594 C C . HIS A 1 81 ? 33.000 -1.710 -28.451 1.00 79.88 81 HIS A C 1
ATOM 596 O O . HIS A 1 81 ? 33.485 -0.670 -28.906 1.00 79.88 81 HIS A O 1
ATOM 602 N N . ASN A 1 82 ? 33.610 -2.886 -28.567 1.00 80.31 82 ASN A N 1
ATOM 603 C CA . ASN A 1 82 ? 34.918 -3.018 -29.188 1.00 80.31 82 ASN A CA 1
ATOM 604 C C . ASN A 1 82 ? 34.808 -2.884 -30.710 1.00 80.31 82 ASN A C 1
ATOM 606 O O . ASN A 1 82 ? 34.192 -3.705 -31.392 1.00 80.31 82 ASN A O 1
ATOM 610 N N . MET A 1 83 ? 35.471 -1.866 -31.251 1.00 77.50 83 MET A N 1
ATOM 611 C CA . MET A 1 83 ? 35.408 -1.523 -32.669 1.00 77.50 83 MET A CA 1
ATOM 612 C C . MET A 1 83 ? 35.842 -2.673 -33.594 1.00 77.50 83 MET A C 1
ATOM 614 O O . MET A 1 83 ? 35.220 -2.898 -34.626 1.00 77.50 83 MET A O 1
ATOM 618 N N . CYS A 1 84 ? 36.880 -3.420 -33.217 1.00 77.75 84 CYS A N 1
ATOM 619 C CA . CYS A 1 84 ? 37.482 -4.460 -34.055 1.00 77.75 84 CYS A CA 1
ATOM 620 C C . CYS A 1 84 ? 36.701 -5.773 -34.062 1.00 77.75 84 CYS A C 1
ATOM 622 O O . CYS A 1 84 ? 36.869 -6.581 -34.968 1.00 77.75 84 CYS A O 1
ATOM 624 N N . THR A 1 85 ? 35.906 -6.031 -33.025 1.00 81.38 85 THR A N 1
ATOM 625 C CA . THR A 1 85 ? 35.219 -7.320 -32.867 1.00 81.38 85 THR A CA 1
ATOM 626 C C . THR A 1 85 ? 33.713 -7.208 -33.039 1.00 81.38 85 THR A C 1
ATOM 628 O O . THR A 1 85 ? 33.063 -8.211 -33.309 1.00 81.38 85 THR A O 1
ATOM 631 N N . GLU A 1 86 ? 33.138 -6.013 -32.884 1.00 78.19 86 GLU A N 1
ATOM 632 C CA . GLU A 1 86 ? 31.684 -5.845 -32.805 1.00 78.19 86 GLU A CA 1
ATOM 633 C C . GLU A 1 86 ? 31.051 -5.063 -33.959 1.00 78.19 86 GLU A C 1
ATOM 635 O O . GLU A 1 86 ? 29.825 -5.047 -34.044 1.00 78.19 86 GLU A O 1
ATOM 640 N N . PHE A 1 87 ? 31.847 -4.438 -34.834 1.00 78.31 87 PHE A N 1
ATOM 641 C CA . PHE A 1 87 ? 31.363 -3.588 -35.937 1.00 78.31 87 PHE A CA 1
ATOM 642 C C . PHE A 1 87 ? 31.630 -4.174 -37.331 1.00 78.31 87 PHE A C 1
ATOM 644 O O . PHE A 1 87 ? 31.514 -3.472 -38.332 1.00 78.31 87 PHE A O 1
ATOM 651 N N . GLY A 1 88 ? 32.020 -5.451 -37.407 1.00 74.19 88 GLY A N 1
ATOM 652 C CA . GLY A 1 88 ? 32.247 -6.141 -38.681 1.00 74.19 88 GLY A CA 1
ATOM 653 C C . GLY A 1 88 ? 33.446 -5.626 -39.488 1.00 74.19 88 GLY A C 1
ATOM 654 O O . GLY A 1 88 ? 33.528 -5.897 -40.682 1.00 74.19 88 GLY A O 1
ATOM 655 N N . VAL A 1 89 ? 34.375 -4.896 -38.859 1.00 76.56 89 VAL A N 1
ATOM 656 C CA . VAL A 1 89 ? 35.609 -4.406 -39.492 1.00 76.56 89 VAL A CA 1
ATOM 657 C C . VAL A 1 89 ? 36.825 -5.191 -39.028 1.00 76.56 89 VAL A C 1
ATOM 659 O O . VAL A 1 89 ? 36.956 -5.520 -37.853 1.00 76.56 89 VAL A O 1
ATOM 662 N N . SER A 1 90 ? 37.749 -5.461 -39.951 1.00 80.06 90 SER A N 1
ATOM 663 C CA . SER A 1 90 ? 39.020 -6.098 -39.613 1.00 80.06 90 SER A CA 1
ATOM 664 C C . SER A 1 90 ? 40.019 -5.046 -39.154 1.00 80.06 90 SER A C 1
ATOM 666 O O . SER A 1 90 ? 40.354 -4.127 -39.899 1.00 80.06 90 SER A O 1
ATOM 668 N N . CYS A 1 91 ? 40.536 -5.200 -37.939 1.00 79.00 91 CYS A N 1
ATOM 669 C CA . CYS A 1 91 ? 41.679 -4.417 -37.488 1.00 79.00 91 CYS A CA 1
ATOM 670 C C . CYS A 1 91 ? 42.994 -5.035 -37.997 1.00 79.00 91 CYS A C 1
ATOM 672 O O . CYS A 1 91 ? 43.097 -6.261 -38.068 1.00 79.00 91 CYS A O 1
ATOM 674 N N . PRO A 1 92 ? 44.012 -4.220 -38.330 1.00 82.62 92 PRO A N 1
ATOM 675 C CA . PRO A 1 92 ? 44.047 -2.763 -38.208 1.00 82.62 92 PRO A CA 1
ATOM 676 C C . PRO A 1 92 ? 43.261 -2.023 -39.309 1.00 82.62 92 PRO A C 1
ATOM 678 O O . PRO A 1 92 ? 43.392 -2.326 -40.490 1.00 82.62 92 PRO A O 1
ATOM 681 N N . ILE A 1 93 ? 42.490 -1.006 -38.915 1.00 79.88 93 ILE A N 1
ATOM 682 C CA . ILE A 1 93 ? 41.716 -0.143 -39.818 1.00 79.88 93 ILE A CA 1
ATOM 683 C C . ILE A 1 93 ? 42.663 0.900 -40.415 1.00 79.88 93 ILE A C 1
ATOM 685 O O . ILE A 1 93 ? 43.253 1.695 -39.679 1.00 79.88 93 ILE A O 1
ATOM 689 N N . THR A 1 94 ? 42.830 0.907 -41.736 1.00 84.19 94 THR A N 1
ATOM 690 C CA . THR A 1 94 ? 43.706 1.856 -42.444 1.00 84.19 94 THR A CA 1
ATOM 691 C C . THR A 1 94 ? 43.182 3.290 -42.368 1.00 84.19 94 THR A C 1
ATOM 693 O O . THR A 1 94 ? 42.015 3.517 -42.065 1.00 84.19 94 THR A O 1
ATOM 696 N N . ALA A 1 95 ? 44.031 4.284 -42.637 1.00 83.25 95 ALA A N 1
ATOM 697 C CA . ALA A 1 95 ? 43.579 5.671 -42.765 1.00 83.25 95 ALA A CA 1
ATOM 698 C C . ALA A 1 95 ? 42.545 5.808 -43.898 1.00 83.25 95 ALA A C 1
ATOM 700 O O . ALA A 1 95 ? 42.711 5.196 -44.956 1.00 83.25 95 ALA A O 1
ATOM 701 N N . GLY A 1 96 ? 41.488 6.588 -43.676 1.00 82.56 96 GLY A N 1
ATOM 702 C CA . GLY A 1 96 ? 40.415 6.776 -44.651 1.00 82.56 96 GLY A CA 1
ATOM 703 C C . GLY A 1 96 ? 39.063 7.075 -44.015 1.00 82.56 96 GLY A C 1
ATOM 704 O O . GLY A 1 96 ? 38.975 7.415 -42.836 1.00 82.56 96 GLY A O 1
ATOM 705 N N . GLU A 1 97 ? 38.014 6.969 -44.824 1.00 84.19 97 GLU A N 1
ATOM 706 C CA . GLU A 1 97 ? 36.623 7.006 -44.379 1.00 84.19 97 GLU A CA 1
ATOM 707 C C . GLU A 1 97 ? 36.082 5.578 -44.286 1.00 84.19 97 GLU A C 1
ATOM 709 O O . GLU A 1 97 ? 36.258 4.783 -45.209 1.00 84.19 97 GLU A O 1
ATOM 714 N N . HIS A 1 98 ? 35.421 5.258 -43.176 1.00 82.94 98 HIS A N 1
ATOM 715 C CA . HIS A 1 98 ? 34.889 3.929 -42.894 1.00 82.94 98 HIS A CA 1
ATOM 716 C C . HIS A 1 98 ? 33.456 4.027 -42.398 1.00 82.94 98 HIS A C 1
ATOM 718 O O . HIS A 1 98 ? 33.114 4.919 -41.619 1.00 82.94 98 HIS A O 1
ATOM 724 N N . SER A 1 99 ? 32.625 3.077 -42.816 1.00 84.38 99 SER A N 1
ATOM 725 C CA . SER A 1 99 ? 31.274 2.917 -42.289 1.00 84.38 99 SER A CA 1
ATOM 726 C C . SER A 1 99 ? 31.258 1.791 -41.265 1.00 84.38 99 SER A C 1
ATOM 728 O O . SER A 1 99 ? 31.645 0.663 -41.564 1.00 84.38 99 SER A O 1
ATOM 730 N N . LEU A 1 100 ? 30.820 2.110 -40.052 1.00 80.81 100 LEU A N 1
ATOM 731 C CA . LEU A 1 100 ? 30.734 1.186 -38.930 1.00 80.81 100 LEU A CA 1
ATOM 732 C C . LEU A 1 100 ? 29.269 1.056 -38.533 1.00 80.81 100 LEU A C 1
ATOM 734 O O . LEU A 1 100 ? 28.605 2.062 -38.280 1.00 80.81 100 LEU A O 1
ATOM 738 N N . THR A 1 101 ? 28.763 -0.176 -38.493 1.00 83.62 101 THR A N 1
ATOM 739 C CA . THR A 1 101 ? 27.373 -0.458 -38.114 1.00 83.62 101 THR A CA 1
ATOM 740 C C . THR A 1 101 ? 27.340 -1.379 -36.909 1.00 83.62 101 THR A C 1
ATOM 742 O O . THR A 1 101 ? 28.003 -2.416 -36.899 1.00 83.62 101 THR A O 1
ATOM 745 N N . LYS A 1 102 ? 26.545 -1.010 -35.905 1.00 83.31 102 LYS A N 1
ATOM 746 C CA . LYS A 1 102 ? 26.232 -1.863 -34.760 1.00 83.31 102 LYS A CA 1
ATOM 747 C C . LYS A 1 102 ? 24.738 -1.868 -34.528 1.00 83.31 102 LYS A C 1
ATOM 749 O O . LYS A 1 102 ? 24.111 -0.817 -34.407 1.00 83.31 102 LYS A O 1
ATOM 754 N N . CYS A 1 103 ? 24.200 -3.071 -34.440 1.00 79.75 103 CYS A N 1
ATOM 755 C CA . CYS A 1 103 ? 22.832 -3.303 -34.042 1.00 79.75 103 CYS A CA 1
ATOM 756 C C . CYS A 1 103 ? 22.792 -3.570 -32.534 1.00 79.75 103 CYS A C 1
ATOM 758 O O . CYS A 1 103 ? 23.628 -4.301 -31.990 1.00 79.75 103 CYS A O 1
ATOM 760 N N . VAL A 1 104 ? 21.892 -2.871 -31.849 1.00 75.25 104 VAL A N 1
ATOM 761 C CA . VAL A 1 104 ? 21.693 -2.957 -30.405 1.00 75.25 104 VAL A CA 1
ATOM 762 C C . VAL A 1 104 ? 20.213 -3.162 -30.118 1.00 75.25 104 VAL A C 1
ATOM 764 O O . VAL A 1 104 ? 19.347 -2.520 -30.713 1.00 75.25 104 VAL A O 1
ATOM 767 N N . ASN A 1 105 ? 19.921 -4.051 -29.174 1.00 70.19 105 ASN A N 1
ATOM 768 C CA . ASN A 1 105 ? 18.583 -4.172 -28.615 1.00 70.19 105 ASN A CA 1
ATOM 769 C C . ASN A 1 105 ? 18.416 -3.074 -27.570 1.00 70.19 105 ASN A C 1
ATOM 771 O O . ASN A 1 105 ? 18.936 -3.189 -26.458 1.00 70.19 105 ASN A O 1
ATOM 775 N N . VAL A 1 106 ? 17.729 -1.999 -27.950 1.00 61.81 106 VAL A N 1
ATOM 776 C CA . VAL A 1 106 ? 17.328 -0.954 -27.008 1.00 61.81 106 VAL A CA 1
ATOM 777 C C . VAL A 1 106 ? 16.113 -1.487 -26.244 1.00 61.81 106 VAL A C 1
ATOM 779 O O . VAL A 1 106 ? 15.090 -1.771 -26.876 1.00 61.81 106 VAL A O 1
ATOM 782 N N . PRO A 1 107 ? 16.204 -1.686 -24.916 1.00 54.88 107 PRO A N 1
ATOM 783 C CA . PRO A 1 107 ? 15.068 -2.164 -24.151 1.00 54.88 107 PRO A CA 1
ATOM 784 C C . PRO A 1 107 ? 13.924 -1.156 -24.246 1.00 54.88 107 PRO A C 1
ATOM 786 O O . PRO A 1 107 ? 14.119 0.054 -24.125 1.00 54.88 107 PRO A O 1
ATOM 789 N N . TYR A 1 108 ? 12.717 -1.665 -24.479 1.00 50.75 108 TYR A N 1
ATOM 790 C CA . TYR A 1 108 ? 11.522 -0.855 -24.338 1.00 50.75 108 TYR A CA 1
ATOM 791 C C . TYR A 1 108 ? 11.236 -0.671 -22.849 1.00 50.75 108 TYR A C 1
ATOM 793 O O . TYR A 1 108 ? 10.769 -1.597 -22.187 1.00 50.75 108 TYR A O 1
ATOM 801 N N . GLU A 1 109 ? 11.500 0.522 -22.322 1.00 51.44 109 GLU A N 1
ATOM 802 C CA . GLU A 1 109 ? 10.875 0.941 -21.073 1.00 51.44 109 GLU A CA 1
ATOM 803 C C . GLU A 1 109 ? 9.469 1.457 -21.379 1.00 51.44 109 GLU A C 1
ATOM 805 O O . GLU A 1 109 ? 9.272 2.430 -22.119 1.00 51.44 109 GLU A O 1
ATOM 810 N N . ALA A 1 110 ? 8.479 0.765 -20.821 1.00 51.28 110 ALA A N 1
ATOM 811 C CA . ALA A 1 110 ? 7.093 1.181 -20.886 1.00 51.28 110 ALA A CA 1
ATOM 812 C C . ALA A 1 110 ? 6.932 2.533 -20.190 1.00 51.28 110 ALA A C 1
ATOM 814 O O . ALA A 1 110 ? 7.073 2.634 -18.977 1.00 51.28 110 ALA A O 1
ATOM 815 N N . THR A 1 111 ? 6.576 3.573 -20.943 1.00 55.38 111 THR A N 1
ATOM 816 C CA . THR A 1 111 ? 6.271 4.912 -20.403 1.00 55.38 111 THR A CA 1
ATOM 817 C C . THR A 1 111 ? 4.846 5.010 -19.858 1.00 55.38 111 THR A C 1
ATOM 819 O O . THR A 1 111 ? 4.235 6.080 -19.863 1.00 55.38 111 THR A O 1
ATOM 822 N N . GLY A 1 112 ? 4.279 3.878 -19.435 1.00 61.00 112 GLY A N 1
ATOM 823 C CA . GLY A 1 112 ? 2.968 3.838 -18.808 1.00 61.00 112 GLY A CA 1
ATOM 824 C C . GLY A 1 112 ? 3.023 4.551 -17.462 1.00 61.00 112 GLY A C 1
ATOM 825 O O . GLY A 1 112 ? 3.907 4.293 -16.651 1.00 61.00 112 GLY A O 1
ATOM 826 N N . LYS A 1 113 ? 2.072 5.451 -17.215 1.00 74.50 113 LYS A N 1
ATOM 827 C CA . LYS A 1 113 ? 1.861 6.006 -15.876 1.00 74.50 113 LYS A CA 1
ATOM 828 C C . LYS A 1 113 ? 1.305 4.891 -14.995 1.00 74.50 113 LYS A C 1
ATOM 830 O O . LYS A 1 113 ? 0.329 4.251 -15.378 1.00 74.50 113 LYS A O 1
ATOM 835 N N . PHE A 1 114 ? 1.910 4.664 -13.837 1.00 82.19 114 PHE A N 1
ATOM 836 C CA . PHE A 1 114 ? 1.481 3.623 -12.907 1.00 82.19 114 PHE A CA 1
ATOM 837 C C . PHE A 1 114 ? 1.336 4.173 -11.490 1.00 82.19 114 PHE A C 1
ATOM 839 O O . PHE A 1 114 ? 1.875 5.226 -11.151 1.00 82.19 114 PHE A O 1
ATOM 846 N N . LYS A 1 115 ? 0.600 3.432 -10.660 1.00 86.94 115 LYS A N 1
ATOM 847 C CA . LYS A 1 115 ? 0.609 3.567 -9.203 1.00 86.94 115 LYS A CA 1
ATOM 848 C C . LYS A 1 115 ? 0.884 2.200 -8.593 1.00 86.94 115 LYS A C 1
ATOM 850 O O . LYS A 1 115 ? 0.257 1.213 -8.968 1.00 86.94 115 LYS A O 1
ATOM 855 N N . LEU A 1 116 ? 1.808 2.141 -7.643 1.00 87.44 116 LEU A N 1
ATOM 856 C CA . LEU A 1 116 ? 2.064 0.972 -6.811 1.00 87.44 116 LEU A CA 1
ATOM 857 C C . LEU A 1 116 ? 1.087 0.988 -5.638 1.00 87.44 116 LEU A C 1
ATOM 859 O O . LEU A 1 116 ? 1.204 1.808 -4.728 1.00 87.44 116 LEU A O 1
ATOM 863 N N . VAL A 1 117 ? 0.116 0.079 -5.661 1.00 87.62 117 VAL A N 1
ATOM 864 C CA . VAL A 1 117 ? -0.989 0.040 -4.696 1.00 87.62 117 VAL A CA 1
ATOM 865 C C . VAL A 1 117 ? -0.793 -1.123 -3.723 1.00 87.62 117 VAL A C 1
ATOM 867 O O . VAL A 1 117 ? -0.860 -2.292 -4.110 1.00 87.62 117 VAL A O 1
ATOM 870 N N . THR A 1 118 ? -0.556 -0.835 -2.440 1.00 83.44 118 THR A N 1
ATOM 871 C CA . THR A 1 118 ? -0.140 -1.857 -1.460 1.00 83.44 118 THR A CA 1
ATOM 872 C C . THR A 1 118 ? -0.840 -1.757 -0.103 1.00 83.44 118 THR A C 1
ATOM 874 O O . THR A 1 118 ? -1.063 -0.673 0.432 1.00 83.44 118 THR A O 1
ATOM 877 N N . ASN A 1 119 ? -1.120 -2.924 0.491 1.00 82.25 119 ASN A N 1
ATOM 878 C CA . ASN A 1 119 ? -1.654 -3.079 1.849 1.00 82.25 119 ASN A CA 1
ATOM 879 C C . ASN A 1 119 ? -0.551 -3.182 2.919 1.00 82.25 119 ASN A C 1
ATOM 881 O O . ASN A 1 119 ? -0.702 -3.884 3.918 1.00 82.25 119 ASN A O 1
ATOM 885 N N . THR A 1 120 ? 0.595 -2.534 2.708 1.00 80.25 120 THR A N 1
ATOM 886 C CA . THR A 1 120 ? 1.643 -2.521 3.732 1.00 80.25 120 THR A CA 1
ATOM 887 C C . THR A 1 120 ? 1.271 -1.587 4.881 1.00 80.25 120 THR A C 1
ATOM 889 O O . THR A 1 120 ? 0.759 -0.485 4.671 1.00 80.25 120 THR A O 1
ATOM 892 N N . SER A 1 121 ? 1.557 -2.017 6.108 1.00 80.31 121 SER A N 1
ATOM 893 C CA . SER A 1 121 ? 1.304 -1.226 7.316 1.00 80.31 121 SER A CA 1
ATOM 894 C C . SER A 1 121 ? 2.431 -1.292 8.351 1.00 80.31 121 SER A C 1
ATOM 896 O O . SER A 1 121 ? 2.239 -0.826 9.467 1.00 80.31 121 SER A O 1
ATOM 898 N N . LYS A 1 122 ? 3.582 -1.903 8.023 1.00 85.88 122 LYS A N 1
ATOM 899 C CA . LYS A 1 122 ? 4.731 -2.036 8.948 1.00 85.88 122 LYS A CA 1
ATOM 900 C C . LYS A 1 122 ? 5.749 -0.896 8.823 1.00 85.88 122 LYS A C 1
ATOM 902 O O . LYS A 1 122 ? 6.645 -0.777 9.653 1.00 85.88 122 LYS A O 1
ATOM 907 N N . THR A 1 123 ? 5.659 -0.081 7.774 1.00 86.56 123 THR A N 1
ATOM 908 C CA . THR A 1 123 ? 6.591 1.021 7.515 1.00 86.56 123 THR A CA 1
ATOM 909 C C . THR A 1 123 ? 5.887 2.155 6.777 1.00 86.56 123 THR A C 1
ATOM 911 O O . THR A 1 123 ? 4.950 1.892 6.022 1.00 86.56 123 THR A O 1
ATOM 914 N N . SER A 1 124 ? 6.333 3.391 7.003 1.00 87.81 124 SER A N 1
ATO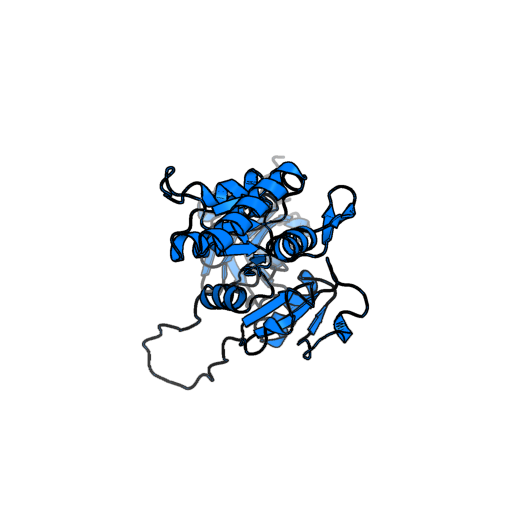M 915 C CA . SER A 1 124 ? 5.847 4.579 6.298 1.00 87.81 124 SER A CA 1
ATOM 916 C C . SER A 1 124 ? 6.068 4.504 4.782 1.00 87.81 124 SER A C 1
ATOM 918 O O . SER A 1 124 ? 6.956 3.805 4.277 1.00 87.81 124 SER A O 1
ATOM 920 N N . THR A 1 125 ? 5.268 5.269 4.044 1.00 88.62 125 THR A N 1
ATOM 921 C CA . THR A 1 125 ? 5.347 5.394 2.580 1.00 88.62 125 THR A CA 1
ATOM 922 C C . THR A 1 125 ? 6.715 5.923 2.151 1.00 88.62 125 THR A C 1
ATOM 924 O O . THR A 1 125 ? 7.295 5.451 1.176 1.00 88.62 125 THR A O 1
ATOM 927 N N . GLU A 1 126 ? 7.282 6.840 2.933 1.00 89.75 126 GLU A N 1
ATOM 928 C CA . GLU A 1 126 ? 8.623 7.394 2.731 1.00 89.75 126 GLU A CA 1
ATOM 929 C C . GLU A 1 126 ? 9.711 6.308 2.805 1.00 89.75 126 GLU A C 1
ATOM 931 O O . GLU A 1 126 ? 10.563 6.186 1.922 1.00 89.75 126 GLU A O 1
ATOM 936 N N . ASN A 1 127 ? 9.661 5.462 3.836 1.00 88.44 127 ASN A N 1
ATOM 937 C CA . ASN A 1 127 ? 10.620 4.374 4.009 1.00 88.44 127 ASN A CA 1
ATOM 938 C C . ASN A 1 127 ? 10.464 3.290 2.931 1.00 88.44 127 ASN A C 1
ATOM 940 O O . ASN A 1 127 ? 11.470 2.760 2.447 1.00 88.44 127 ASN A O 1
ATOM 944 N N . LEU A 1 128 ? 9.231 2.985 2.509 1.00 87.50 128 LEU A N 1
ATOM 945 C CA . LEU A 1 128 ? 8.979 2.089 1.378 1.00 87.50 128 LEU A CA 1
ATOM 946 C C . LEU A 1 128 ? 9.560 2.655 0.073 1.00 87.50 128 LEU A C 1
ATOM 948 O O . LEU A 1 128 ? 10.239 1.925 -0.649 1.00 87.50 128 LEU A O 1
ATOM 952 N N . THR A 1 129 ? 9.355 3.947 -0.192 1.00 89.38 129 THR A N 1
ATOM 953 C CA . THR A 1 129 ? 9.900 4.634 -1.375 1.00 89.38 129 THR A CA 1
ATOM 954 C C . THR A 1 129 ? 11.421 4.499 -1.416 1.00 89.38 129 THR A C 1
ATOM 956 O O . THR A 1 129 ? 11.978 3.995 -2.390 1.00 89.38 129 THR A O 1
ATOM 959 N N . LYS A 1 130 ? 12.100 4.827 -0.308 1.00 90.69 130 LYS A N 1
ATOM 960 C CA . LYS A 1 130 ? 13.561 4.683 -0.178 1.00 90.69 130 LYS A CA 1
ATOM 961 C C . LYS A 1 130 ? 14.031 3.246 -0.377 1.00 90.69 130 LYS A C 1
ATOM 963 O O . LYS A 1 130 ? 15.098 3.023 -0.948 1.00 90.69 130 LYS A O 1
ATOM 968 N N . LYS A 1 131 ? 13.273 2.258 0.109 1.00 85.69 131 LYS A N 1
ATOM 969 C CA . LYS A 1 131 ? 13.601 0.838 -0.080 1.00 85.69 131 LYS A CA 1
ATOM 970 C C . LYS A 1 131 ? 13.548 0.454 -1.560 1.00 85.69 131 LYS A C 1
ATOM 972 O O . LYS A 1 131 ? 14.489 -0.171 -2.035 1.00 85.69 131 LYS A O 1
ATOM 977 N N . LEU A 1 132 ? 12.499 0.851 -2.278 1.00 79.56 132 LEU A N 1
ATOM 978 C CA . LEU A 1 132 ? 12.360 0.578 -3.712 1.00 79.56 132 LEU A CA 1
ATOM 979 C C . LEU A 1 132 ? 13.451 1.282 -4.530 1.00 79.56 132 LEU A C 1
ATOM 981 O O . LEU A 1 132 ? 14.088 0.649 -5.367 1.00 79.56 132 LEU A O 1
ATOM 985 N N . GLN A 1 133 ? 13.762 2.540 -4.217 1.00 83.81 133 GLN A N 1
ATOM 986 C CA . GLN A 1 133 ? 14.862 3.268 -4.858 1.00 83.81 133 GLN A CA 1
ATOM 987 C C . GLN A 1 133 ? 16.217 2.579 -4.651 1.00 83.81 133 GLN A C 1
ATOM 989 O O . GLN A 1 133 ? 16.988 2.425 -5.595 1.00 83.81 133 GLN A O 1
ATOM 994 N N . LYS A 1 134 ? 16.495 2.072 -3.441 1.00 85.12 134 LYS A N 1
ATOM 995 C CA . LYS A 1 134 ? 17.706 1.275 -3.162 1.00 85.12 134 LYS A CA 1
ATOM 996 C C . LYS A 1 134 ? 17.765 -0.041 -3.941 1.00 85.12 134 LYS A C 1
ATOM 998 O O . LYS A 1 134 ? 18.856 -0.553 -4.159 1.00 85.12 134 LYS A O 1
ATOM 1003 N N . MET A 1 135 ? 16.618 -0.586 -4.344 1.00 74.50 135 MET A N 1
ATOM 1004 C CA . MET A 1 135 ? 16.529 -1.771 -5.203 1.00 74.50 135 MET A CA 1
ATOM 1005 C C . MET A 1 135 ? 16.667 -1.433 -6.699 1.00 74.50 135 MET A C 1
ATOM 1007 O O . MET A 1 135 ? 16.615 -2.339 -7.523 1.00 74.50 135 MET A O 1
ATOM 1011 N N . GLY A 1 136 ? 16.856 -0.156 -7.051 1.00 75.25 136 GLY A N 1
ATOM 1012 C CA . GLY A 1 136 ? 17.033 0.307 -8.428 1.00 75.25 136 GLY A CA 1
ATOM 1013 C C . GLY A 1 136 ? 15.745 0.750 -9.124 1.00 75.25 136 GLY A C 1
ATOM 1014 O O . GLY A 1 136 ? 15.788 1.060 -10.310 1.00 75.25 136 GLY A O 1
ATOM 1015 N N . PHE A 1 137 ? 14.607 0.808 -8.423 1.00 73.50 137 PHE A N 1
ATOM 1016 C CA . PHE A 1 137 ? 13.363 1.308 -9.011 1.00 73.50 137 PHE A CA 1
ATOM 1017 C C . PHE A 1 137 ? 13.351 2.839 -9.059 1.00 73.50 137 PHE A C 1
ATOM 1019 O O . PHE A 1 137 ? 13.522 3.505 -8.037 1.00 73.50 137 PHE A O 1
ATOM 1026 N N . ASN A 1 138 ? 13.066 3.398 -10.234 1.00 80.25 138 ASN A N 1
ATOM 1027 C CA . ASN A 1 138 ? 12.828 4.828 -10.405 1.00 80.25 138 ASN A CA 1
ATOM 1028 C C . ASN A 1 138 ? 11.380 5.178 -10.018 1.00 80.25 138 ASN A C 1
ATOM 1030 O O . ASN A 1 138 ? 10.509 5.288 -10.876 1.00 80.25 138 ASN A O 1
ATOM 1034 N N . VAL A 1 139 ? 11.117 5.278 -8.713 1.00 83.38 139 VAL A N 1
ATOM 1035 C CA . VAL A 1 139 ? 9.798 5.615 -8.150 1.00 83.38 139 VAL A CA 1
ATOM 1036 C C . VAL A 1 139 ? 9.896 6.791 -7.189 1.00 83.38 139 VAL A C 1
ATOM 1038 O O . VAL A 1 139 ? 10.870 6.929 -6.441 1.00 83.38 139 VAL A O 1
ATOM 1041 N N . SER A 1 140 ? 8.864 7.625 -7.186 1.00 88.81 140 SER A N 1
ATOM 1042 C CA . SER A 1 140 ? 8.652 8.700 -6.220 1.00 88.81 140 SER A CA 1
ATOM 1043 C C . SER A 1 140 ? 7.611 8.302 -5.168 1.00 88.81 140 SER A C 1
ATOM 1045 O O . SER A 1 140 ? 6.908 7.302 -5.314 1.00 88.81 140 SER A O 1
ATOM 1047 N N . ARG A 1 141 ? 7.482 9.106 -4.103 1.00 87.56 141 ARG A N 1
ATOM 1048 C CA . ARG A 1 141 ? 6.426 8.924 -3.092 1.00 87.56 141 ARG A CA 1
ATOM 1049 C C . ARG A 1 141 ? 5.038 8.930 -3.733 1.00 87.56 141 ARG A C 1
ATOM 1051 O O . ARG A 1 141 ? 4.189 8.134 -3.350 1.00 87.56 141 ARG A O 1
ATOM 1058 N N . ASP A 1 142 ? 4.827 9.805 -4.714 1.00 87.62 142 ASP A N 1
ATOM 1059 C CA . ASP A 1 142 ? 3.529 9.986 -5.360 1.00 87.62 142 ASP A CA 1
ATOM 1060 C C . ASP A 1 142 ? 3.141 8.778 -6.215 1.00 87.62 142 ASP A C 1
ATOM 1062 O O . ASP A 1 142 ? 1.955 8.560 -6.462 1.00 87.62 142 ASP A O 1
ATOM 1066 N N . ASP A 1 143 ? 4.105 7.957 -6.633 1.00 85.62 143 ASP A N 1
ATOM 1067 C CA . ASP A 1 143 ? 3.851 6.717 -7.368 1.00 85.62 143 ASP A CA 1
ATOM 1068 C C . ASP A 1 143 ? 3.349 5.592 -6.460 1.00 85.62 143 ASP A C 1
ATOM 1070 O O . ASP A 1 143 ? 2.926 4.554 -6.962 1.00 85.62 143 ASP A O 1
ATOM 1074 N N . ILE A 1 144 ? 3.364 5.773 -5.137 1.00 88.25 144 ILE A N 1
ATOM 1075 C CA . ILE A 1 144 ? 3.032 4.734 -4.164 1.00 88.25 144 ILE A CA 1
ATOM 1076 C C . ILE A 1 144 ? 1.799 5.130 -3.359 1.00 88.25 144 ILE A C 1
ATOM 1078 O O . ILE A 1 144 ? 1.763 6.150 -2.676 1.00 88.25 144 ILE A O 1
ATOM 1082 N N . ILE A 1 145 ? 0.803 4.250 -3.362 1.00 87.50 145 ILE A N 1
ATOM 1083 C CA . ILE A 1 145 ? -0.410 4.387 -2.563 1.00 87.50 145 ILE A CA 1
ATOM 1084 C C . ILE A 1 145 ? -0.445 3.238 -1.564 1.00 87.50 145 ILE A C 1
ATOM 1086 O O . ILE A 1 145 ? -0.654 2.073 -1.913 1.00 87.50 145 ILE A O 1
ATOM 1090 N N . THR A 1 146 ? -0.218 3.575 -0.297 1.00 90.25 146 THR A N 1
ATOM 1091 C CA . THR A 1 146 ? -0.252 2.619 0.810 1.00 90.25 146 THR A CA 1
ATOM 1092 C C . THR A 1 146 ? -1.577 2.715 1.561 1.00 90.25 146 THR A C 1
ATOM 1094 O O . THR A 1 146 ? -2.140 3.799 1.739 1.00 90.25 146 THR A O 1
ATOM 1097 N N . SER A 1 147 ? -2.071 1.586 2.068 1.00 90.81 147 SER A N 1
ATOM 1098 C CA . SER A 1 147 ? -3.223 1.566 2.980 1.00 90.81 147 SER A CA 1
ATOM 1099 C C . SER A 1 147 ? -2.967 2.386 4.251 1.00 90.81 147 SER A C 1
ATOM 1101 O O . SER A 1 147 ? -3.898 2.949 4.826 1.00 90.81 147 SER A O 1
ATOM 1103 N N . LEU A 1 148 ? -1.703 2.485 4.679 1.00 92.75 148 LEU A N 1
ATOM 1104 C CA . LEU A 1 148 ? -1.267 3.317 5.799 1.00 92.75 148 LEU A CA 1
ATOM 1105 C C . LEU A 1 148 ? -1.488 4.813 5.511 1.00 92.75 148 LEU A C 1
ATOM 1107 O O . LEU A 1 148 ? -2.144 5.485 6.304 1.00 92.75 148 LEU A O 1
ATOM 1111 N N . ALA A 1 149 ? -1.046 5.311 4.351 1.00 90.69 149 ALA A N 1
ATOM 1112 C CA . ALA A 1 149 ? -1.274 6.694 3.925 1.00 90.69 149 ALA A CA 1
ATOM 1113 C C . ALA A 1 149 ? -2.766 6.998 3.723 1.00 90.69 149 ALA A C 1
ATOM 1115 O O . ALA A 1 149 ? -3.247 8.043 4.157 1.00 90.69 149 ALA A O 1
ATOM 1116 N N . ALA A 1 150 ? -3.535 6.070 3.145 1.00 91.00 150 ALA A N 1
ATOM 1117 C CA . ALA A 1 150 ? -4.989 6.225 3.051 1.00 91.00 150 ALA A CA 1
ATOM 1118 C C . ALA A 1 150 ? -5.665 6.295 4.427 1.00 91.00 150 ALA A C 1
ATOM 1120 O O . ALA A 1 150 ? -6.609 7.061 4.621 1.00 91.00 150 ALA A O 1
ATOM 1121 N N . THR A 1 151 ? -5.151 5.548 5.406 1.00 94.50 151 THR A N 1
ATOM 1122 C CA . THR A 1 151 ? -5.644 5.612 6.787 1.00 94.50 151 THR A CA 1
ATOM 1123 C C . THR A 1 151 ? -5.293 6.947 7.438 1.00 94.50 151 THR A C 1
ATOM 1125 O O . THR A 1 151 ? -6.149 7.536 8.095 1.00 94.50 151 THR A O 1
ATOM 1128 N N . ARG A 1 152 ? -4.079 7.467 7.213 1.00 93.62 152 ARG A N 1
ATOM 1129 C CA . ARG A 1 152 ? -3.674 8.813 7.646 1.00 93.62 152 ARG A CA 1
ATOM 1130 C C . ARG A 1 152 ? -4.621 9.882 7.087 1.00 93.62 152 ARG A C 1
ATOM 1132 O O . ARG A 1 152 ? -5.164 10.663 7.861 1.00 93.62 152 ARG A O 1
ATOM 1139 N N . MET A 1 153 ? -4.888 9.859 5.779 1.00 91.31 153 MET A N 1
ATOM 1140 C CA . MET A 1 153 ? -5.810 10.807 5.135 1.00 91.31 153 MET A CA 1
ATOM 1141 C C . MET A 1 153 ? -7.224 10.734 5.719 1.00 91.31 153 MET A C 1
ATOM 1143 O O . MET A 1 153 ? -7.869 11.763 5.902 1.00 91.31 153 MET A O 1
ATOM 1147 N N . LEU A 1 154 ? -7.713 9.530 6.034 1.00 92.06 154 LEU A N 1
ATOM 1148 C CA . LEU A 1 154 ? -9.002 9.359 6.705 1.00 92.06 154 LEU A CA 1
ATOM 1149 C C . LEU A 1 154 ? -8.998 9.989 8.106 1.00 92.06 154 LEU A C 1
ATOM 1151 O O . LEU A 1 154 ? -9.943 10.691 8.457 1.00 92.06 154 LEU A O 1
ATOM 1155 N N . VAL A 1 155 ? -7.942 9.753 8.888 1.00 94.06 155 VAL A N 1
ATOM 1156 C CA . VAL A 1 155 ? -7.776 10.336 10.228 1.00 94.06 155 VAL A CA 1
ATOM 1157 C C . VAL A 1 155 ? -7.761 11.863 10.168 1.00 94.06 155 VAL A C 1
ATOM 1159 O O . VAL A 1 155 ? -8.428 12.499 10.979 1.00 94.06 155 VAL A O 1
ATOM 1162 N N . GLU A 1 156 ? -7.056 12.455 9.204 1.00 93.31 156 GLU A N 1
ATOM 1163 C CA . GLU A 1 156 ? -7.010 13.910 9.010 1.00 93.31 156 GLU A CA 1
ATOM 1164 C C . GLU A 1 156 ? -8.366 14.470 8.569 1.00 93.31 156 GLU A C 1
ATOM 1166 O O . GLU A 1 156 ? -8.861 15.428 9.162 1.00 93.31 156 GLU A O 1
ATOM 1171 N N . LYS A 1 157 ? -8.994 13.846 7.564 1.00 92.06 157 LYS A N 1
ATOM 1172 C CA . LYS A 1 157 ? -10.297 14.259 7.026 1.00 92.06 157 LYS A CA 1
ATOM 1173 C C . LYS A 1 157 ? -11.382 14.284 8.101 1.00 92.06 157 LYS A C 1
ATOM 1175 O O . LYS A 1 157 ? -12.175 15.222 8.144 1.00 92.06 157 LYS A O 1
ATOM 1180 N N . ASP A 1 158 ? -11.410 13.263 8.951 1.00 92.56 158 ASP A N 1
ATOM 1181 C CA . ASP A 1 158 ? -12.406 13.119 10.012 1.00 92.56 158 ASP A CA 1
ATOM 1182 C C . ASP A 1 158 ? -11.947 13.787 11.331 1.00 92.56 158 ASP A C 1
ATOM 1184 O O . ASP A 1 158 ? -12.648 13.707 12.340 1.00 92.56 158 ASP A O 1
ATOM 1188 N N . ASN A 1 159 ? -10.782 14.456 11.335 1.00 92.50 159 ASN A N 1
ATOM 1189 C CA . ASN A 1 159 ? -10.155 15.093 12.496 1.00 92.50 159 ASN A CA 1
ATOM 1190 C C . ASN A 1 159 ? -10.105 14.167 13.728 1.00 92.50 159 ASN A C 1
ATOM 1192 O O . ASN A 1 159 ? -10.514 14.540 14.833 1.00 92.50 159 ASN A O 1
ATOM 1196 N N . LEU A 1 160 ? -9.630 12.935 13.545 1.00 93.88 160 LEU A N 1
ATOM 1197 C CA . LEU A 1 160 ? -9.581 11.902 14.582 1.00 93.88 160 LEU A CA 1
ATOM 1198 C C . LEU A 1 160 ? -8.283 11.974 15.397 1.00 93.88 160 LEU A C 1
ATOM 1200 O O . LEU A 1 160 ? -7.225 12.360 14.905 1.00 93.88 160 LEU A O 1
ATOM 1204 N N . LYS A 1 161 ? -8.359 11.571 16.664 1.00 95.12 161 LYS A N 1
ATOM 1205 C CA . LYS A 1 161 ? -7.238 11.260 17.546 1.00 95.12 161 LYS A CA 1
ATOM 1206 C C . LYS A 1 161 ? -7.140 9.745 17.685 1.00 95.12 161 LYS A C 1
ATOM 1208 O O . LYS A 1 161 ? -7.861 9.156 18.501 1.00 95.12 161 LYS A O 1
ATOM 1213 N N . PRO A 1 162 ? -6.251 9.106 16.909 1.00 96.12 162 PRO A N 1
ATOM 1214 C CA . PRO A 1 162 ? -6.154 7.663 16.897 1.00 96.12 162 PRO A CA 1
ATOM 1215 C C . PRO A 1 162 ? -5.260 7.147 18.027 1.00 96.12 162 PRO A C 1
ATOM 1217 O O . PRO A 1 162 ? -4.177 7.669 18.284 1.00 96.12 162 PRO A O 1
ATOM 1220 N N . PHE A 1 163 ? -5.691 6.064 18.662 1.00 97.06 163 PHE A N 1
ATOM 1221 C CA . PHE A 1 163 ? -4.801 5.144 19.353 1.00 97.06 163 PHE A CA 1
ATOM 1222 C C . PHE A 1 163 ? -4.218 4.180 18.317 1.00 97.06 163 PHE A C 1
ATOM 1224 O O . PHE A 1 163 ? -4.961 3.435 17.674 1.00 97.06 163 PHE A O 1
ATOM 1231 N N . LEU A 1 164 ? -2.900 4.225 18.124 1.00 97.31 164 LEU A N 1
ATOM 1232 C CA . LEU A 1 164 ? -2.212 3.472 17.076 1.00 97.31 164 LEU A CA 1
ATOM 1233 C C . LEU A 1 164 ? -1.736 2.110 17.604 1.00 97.31 164 LEU A C 1
ATOM 1235 O O . LEU A 1 164 ? -0.920 2.039 18.522 1.00 97.31 164 LEU A O 1
ATOM 1239 N N . ILE A 1 165 ? -2.215 1.032 16.983 1.00 97.94 165 ILE A N 1
ATOM 1240 C CA . ILE A 1 165 ? -1.644 -0.318 17.067 1.00 97.94 165 ILE A CA 1
ATOM 1241 C C . ILE A 1 165 ? -0.904 -0.557 15.748 1.00 97.94 165 ILE A C 1
ATOM 1243 O O . ILE A 1 165 ? -1.456 -1.104 14.790 1.00 97.94 165 ILE A O 1
ATOM 1247 N N . LEU A 1 166 ? 0.328 -0.053 15.687 1.00 96.75 166 LEU A N 1
ATOM 1248 C CA . LEU A 1 166 ? 1.201 -0.042 14.513 1.00 96.75 166 LEU A CA 1
ATOM 1249 C C . LEU A 1 166 ? 2.643 -0.325 14.937 1.00 96.75 166 LEU A C 1
ATOM 1251 O O . LEU A 1 166 ? 3.029 -0.013 16.060 1.00 96.75 166 LEU A O 1
ATOM 1255 N N . GLU A 1 167 ? 3.454 -0.864 14.025 1.00 94.56 167 GLU A N 1
ATOM 1256 C CA . GLU A 1 167 ? 4.902 -0.910 14.248 1.00 94.56 167 GLU A CA 1
ATOM 1257 C C . GLU A 1 167 ? 5.480 0.515 14.370 1.00 94.56 167 GLU A C 1
ATOM 1259 O O . GLU A 1 167 ? 4.991 1.420 13.686 1.00 94.56 167 GLU A O 1
ATOM 1264 N N . PRO A 1 168 ? 6.564 0.735 15.140 1.00 92.19 168 PRO A N 1
ATOM 1265 C CA . PRO A 1 168 ? 7.146 2.069 15.335 1.00 92.19 168 PRO A CA 1
ATOM 1266 C C . PRO A 1 168 ? 7.486 2.809 14.031 1.00 92.19 168 PRO A C 1
ATOM 1268 O O . PRO A 1 168 ? 7.254 4.001 13.896 1.00 92.19 168 PRO A O 1
ATOM 1271 N N . LYS A 1 169 ? 7.965 2.096 13.005 1.00 92.06 169 LYS A N 1
ATOM 1272 C CA . LYS A 1 169 ? 8.262 2.703 11.691 1.00 92.06 169 LYS A CA 1
ATOM 1273 C C . LYS A 1 169 ? 7.018 3.095 10.892 1.00 92.06 169 LYS A C 1
ATOM 1275 O O . LYS A 1 169 ? 7.130 3.785 9.881 1.00 92.06 169 LYS A O 1
ATOM 1280 N N . ALA A 1 170 ? 5.852 2.571 11.255 1.00 92.62 170 ALA A N 1
ATOM 1281 C CA . ALA A 1 170 ? 4.579 2.918 10.638 1.00 92.62 170 ALA A CA 1
ATOM 1282 C C . ALA A 1 170 ? 3.895 4.082 11.362 1.00 92.62 170 ALA A C 1
ATOM 1284 O O . ALA A 1 170 ? 3.162 4.829 10.717 1.00 92.62 170 ALA A O 1
ATOM 1285 N N . THR A 1 171 ? 4.156 4.283 12.660 1.00 93.31 171 THR A N 1
ATOM 1286 C CA . THR A 1 171 ? 3.637 5.455 13.383 1.00 93.31 171 THR A CA 1
ATOM 1287 C C . THR A 1 171 ? 4.213 6.762 12.846 1.00 93.31 171 THR A C 1
ATOM 1289 O O . THR A 1 171 ? 3.498 7.754 12.861 1.00 93.31 171 THR A O 1
ATOM 1292 N N . GLU A 1 172 ? 5.417 6.738 12.257 1.00 92.56 172 GLU A N 1
ATOM 1293 C CA . GLU A 1 172 ? 6.028 7.878 11.546 1.00 92.56 172 GLU A CA 1
ATOM 1294 C C . GLU A 1 172 ? 5.100 8.487 10.470 1.00 92.56 172 GLU A C 1
ATOM 1296 O O . GLU A 1 172 ? 5.141 9.687 10.203 1.00 92.56 172 GLU A O 1
ATOM 1301 N N . GLU A 1 173 ? 4.208 7.689 9.859 1.00 93.06 173 GLU A N 1
ATOM 1302 C CA . GLU A 1 173 ? 3.215 8.198 8.897 1.00 93.06 173 GLU A CA 1
ATOM 1303 C C . GLU A 1 173 ? 2.163 9.099 9.570 1.00 93.06 173 GLU A C 1
ATOM 1305 O O . GLU A 1 173 ? 1.427 9.781 8.870 1.00 93.06 173 GLU A O 1
ATOM 1310 N N . PHE A 1 174 ? 2.079 9.152 10.900 1.00 92.62 174 PHE A N 1
ATOM 1311 C CA . PHE A 1 174 ? 1.107 9.945 11.662 1.00 92.62 174 PHE A CA 1
ATOM 1312 C C . PHE A 1 174 ? 1.740 11.111 12.442 1.00 92.62 174 PHE A C 1
ATOM 1314 O O . PHE A 1 174 ? 0.996 11.943 12.955 1.00 92.62 174 PHE A O 1
ATOM 1321 N N . ASP A 1 175 ? 3.073 11.238 12.483 1.00 88.06 175 ASP A N 1
ATOM 1322 C CA . ASP A 1 175 ? 3.784 12.232 13.316 1.00 88.06 175 ASP A CA 1
ATOM 1323 C C . ASP A 1 175 ? 3.384 13.689 13.020 1.00 88.06 175 ASP A C 1
ATOM 1325 O O . ASP A 1 175 ? 3.362 14.535 13.909 1.00 88.06 175 ASP A O 1
ATOM 1329 N N . ASN A 1 176 ? 3.020 13.981 11.768 1.00 81.88 176 ASN A N 1
ATOM 1330 C CA . ASN A 1 176 ? 2.648 15.329 11.323 1.00 81.88 176 ASN A CA 1
ATOM 1331 C C . ASN A 1 176 ? 1.147 15.643 11.465 1.00 81.88 176 ASN A C 1
ATOM 1333 O O . ASN A 1 176 ? 0.684 16.624 10.884 1.00 81.88 176 ASN A O 1
ATOM 1337 N N . ILE A 1 177 ? 0.360 14.805 12.145 1.00 83.19 177 ILE A N 1
ATOM 1338 C CA . ILE A 1 177 ? -1.048 15.116 12.416 1.00 83.19 177 ILE A CA 1
ATOM 1339 C C . ILE A 1 177 ? -1.120 15.920 13.715 1.00 83.19 177 ILE A C 1
ATOM 1341 O O . ILE A 1 177 ? -0.854 15.405 14.800 1.00 83.19 177 ILE A O 1
ATOM 1345 N N . SER A 1 178 ? -1.514 17.188 13.615 1.00 75.81 178 SER A N 1
ATOM 1346 C CA . SER A 1 178 ? -1.754 18.036 14.784 1.00 75.81 178 SER A CA 1
ATOM 1347 C C . SER A 1 178 ? -3.0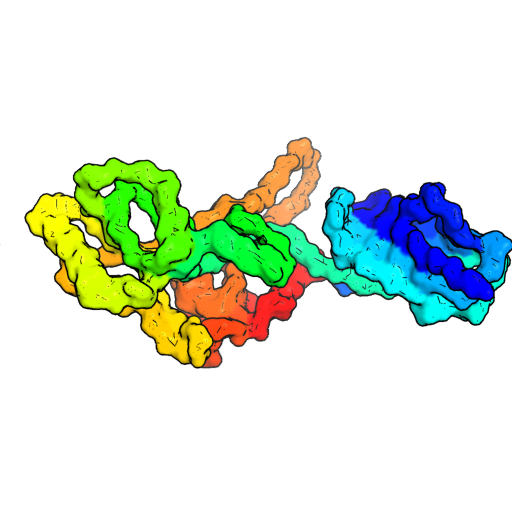16 17.582 15.508 1.00 75.81 178 SER A C 1
ATOM 1349 O O . SER A 1 178 ? -4.128 17.883 15.078 1.00 75.81 178 SER A O 1
ATOM 1351 N N . VAL A 1 179 ? -2.851 16.878 16.626 1.00 79.88 179 VAL A N 1
ATOM 1352 C CA . VAL A 1 179 ? -3.963 16.481 17.493 1.00 79.88 179 VAL A CA 1
ATOM 1353 C C . VAL A 1 179 ? -3.770 17.036 18.893 1.00 79.88 179 VAL A C 1
ATOM 1355 O O . VAL A 1 179 ? -2.693 16.929 19.472 1.00 79.88 179 VAL A O 1
ATOM 1358 N N . ASP A 1 180 ? -4.838 17.588 19.467 1.00 81.88 180 ASP A N 1
ATOM 1359 C CA . ASP A 1 180 ? -4.837 18.043 20.855 1.00 81.88 180 ASP A CA 1
ATOM 1360 C C . ASP A 1 180 ? -4.542 16.867 21.806 1.00 81.88 180 ASP A C 1
ATOM 1362 O O . ASP A 1 180 ? -5.290 15.881 21.891 1.00 81.88 180 ASP A O 1
ATOM 1366 N N . ALA A 1 181 ? -3.434 16.970 22.543 1.00 79.88 181 ALA A N 1
ATOM 1367 C CA . ALA A 1 181 ? -2.981 15.959 23.491 1.00 79.88 181 ALA A CA 1
ATOM 1368 C C . ALA A 1 181 ? -3.972 15.733 24.647 1.00 79.88 181 ALA A C 1
ATOM 1370 O O . ALA A 1 181 ? -4.028 14.620 25.172 1.00 79.88 181 ALA A O 1
ATOM 1371 N N . SER A 1 182 ? -4.805 16.720 24.982 1.00 85.69 182 SER A N 1
ATOM 1372 C CA . SER A 1 182 ? -5.813 16.621 26.044 1.00 85.69 182 SER A CA 1
ATOM 1373 C C . SER A 1 182 ? -7.085 15.875 25.619 1.00 85.69 182 SER A C 1
ATOM 1375 O O . SER A 1 182 ? -7.801 15.336 26.465 1.00 85.69 182 SER A O 1
ATOM 1377 N N . ARG A 1 183 ? -7.356 15.778 24.308 1.00 89.19 183 ARG A N 1
ATOM 1378 C CA . ARG A 1 183 ? -8.557 15.112 23.781 1.00 89.19 183 ARG A CA 1
ATOM 1379 C C . ARG A 1 183 ? -8.522 13.600 24.067 1.00 89.19 183 ARG A C 1
ATOM 1381 O O . ARG A 1 183 ? -7.469 12.985 23.899 1.00 89.19 183 ARG A O 1
ATOM 1388 N N . PRO A 1 184 ? -9.627 12.944 24.460 1.00 91.38 184 PRO A N 1
ATOM 1389 C CA . PRO A 1 184 ? -9.666 11.482 24.510 1.00 91.38 184 PRO A CA 1
ATOM 1390 C C . PRO A 1 184 ? -9.503 10.873 23.109 1.00 91.38 184 PRO A C 1
ATOM 1392 O O . PRO A 1 184 ? -9.809 11.516 22.108 1.00 91.38 184 PRO A O 1
ATOM 1395 N N . TYR A 1 185 ? -9.064 9.615 23.030 1.00 95.44 185 TYR A N 1
ATOM 1396 C CA . TYR A 1 185 ? -9.060 8.889 21.759 1.00 95.44 185 TYR A CA 1
ATOM 1397 C C . TYR A 1 185 ? -10.489 8.729 21.215 1.00 95.44 185 TYR A C 1
ATOM 1399 O O . TYR A 1 185 ? -11.429 8.385 21.953 1.00 95.44 185 TYR A O 1
ATOM 1407 N N . ASP A 1 186 ? -10.637 8.975 19.916 1.00 95.25 186 ASP A N 1
ATOM 1408 C CA . ASP A 1 186 ? -11.876 8.782 19.155 1.00 95.25 186 ASP A CA 1
ATOM 1409 C C . ASP A 1 186 ? -11.707 7.873 17.927 1.00 95.25 186 ASP A C 1
ATOM 1411 O O . ASP A 1 186 ? -12.660 7.607 17.192 1.00 95.25 186 ASP A O 1
ATOM 1415 N N . ALA A 1 187 ? -10.525 7.275 17.784 1.00 97.31 187 ALA A N 1
ATOM 1416 C CA . ALA A 1 187 ? -10.307 6.132 16.919 1.00 97.31 187 ALA A CA 1
ATOM 1417 C C . ALA A 1 187 ? -9.304 5.148 17.531 1.00 97.31 187 ALA A C 1
ATOM 1419 O O . ALA A 1 187 ? -8.414 5.529 18.290 1.00 97.31 187 ALA A O 1
ATOM 1420 N N . VAL A 1 188 ? -9.424 3.879 17.158 1.00 98.31 188 VAL A N 1
ATOM 1421 C CA . VAL A 1 188 ? -8.397 2.847 17.317 1.00 98.31 188 VAL A CA 1
ATOM 1422 C C . VAL A 1 188 ? -7.996 2.416 15.915 1.00 98.31 188 VAL A C 1
ATOM 1424 O O . VAL A 1 188 ? -8.833 1.907 15.173 1.00 98.31 188 VAL A O 1
ATOM 1427 N N . VAL A 1 189 ? -6.736 2.626 15.545 1.00 98.25 189 VAL A N 1
ATOM 1428 C CA . VAL A 1 189 ? -6.198 2.244 14.234 1.00 98.25 189 VAL A CA 1
ATOM 1429 C C . VAL A 1 189 ? -5.342 0.997 14.394 1.00 98.25 189 VAL A C 1
ATOM 1431 O O . VAL A 1 189 ? -4.388 1.000 15.170 1.00 98.25 189 VAL A O 1
ATOM 1434 N N . VAL A 1 190 ? -5.662 -0.055 13.644 1.00 98.25 190 VAL A N 1
ATOM 1435 C CA . VAL A 1 190 ? -4.973 -1.350 13.701 1.00 98.25 190 VAL A CA 1
ATOM 1436 C C . VAL A 1 190 ? -4.359 -1.679 12.345 1.00 98.25 190 VAL A C 1
ATOM 1438 O O . VAL A 1 190 ? -5.067 -1.840 11.348 1.00 98.25 190 VAL A O 1
ATOM 1441 N N . GLY A 1 191 ? -3.035 -1.798 12.308 1.00 96.25 191 GLY A N 1
ATOM 1442 C CA . GLY A 1 191 ? -2.289 -2.404 11.204 1.00 96.25 191 GLY A CA 1
ATOM 1443 C C . GLY A 1 191 ? -1.608 -3.694 11.651 1.00 96.25 191 GLY A C 1
ATOM 1444 O O . GLY A 1 191 ? -1.735 -4.108 12.800 1.00 96.25 191 GLY A O 1
ATOM 1445 N N . LEU A 1 192 ? -0.867 -4.341 10.752 1.00 94.12 192 LEU A N 1
ATOM 1446 C CA . LEU A 1 192 ? 0.041 -5.427 11.114 1.00 94.12 192 LEU A CA 1
ATOM 1447 C C . LEU A 1 192 ? 1.140 -4.900 12.053 1.00 94.12 192 LEU A C 1
ATOM 1449 O O . LEU A 1 192 ? 2.049 -4.203 11.601 1.00 94.12 192 LEU A O 1
ATOM 1453 N N . ALA A 1 193 ? 1.038 -5.243 13.337 1.00 95.25 193 ALA A N 1
ATOM 1454 C CA . ALA A 1 193 ? 1.950 -4.806 14.389 1.00 95.25 193 ALA A CA 1
ATOM 1455 C C . ALA A 1 193 ? 2.266 -5.939 15.382 1.00 95.25 193 ALA A C 1
ATOM 1457 O O . ALA A 1 193 ? 1.793 -5.892 16.519 1.00 95.25 193 ALA A O 1
ATOM 1458 N N . PRO A 1 194 ? 3.038 -6.968 14.974 1.00 93.50 194 PRO A N 1
ATOM 1459 C CA . PRO A 1 194 ? 3.458 -8.052 15.863 1.00 93.50 194 PRO A CA 1
ATOM 1460 C C . PRO A 1 194 ? 3.968 -7.581 17.231 1.00 93.50 194 PRO A C 1
ATOM 1462 O O . PRO A 1 194 ? 3.588 -8.159 18.248 1.00 93.50 194 PRO A O 1
ATOM 1465 N N . SER A 1 195 ? 4.739 -6.488 17.280 1.00 94.56 195 SER A N 1
ATOM 1466 C CA . SER A 1 195 ? 5.251 -5.923 18.539 1.00 94.56 195 SER A CA 1
ATOM 1467 C C . SER A 1 195 ? 4.165 -5.408 19.493 1.00 94.56 195 SER A C 1
ATOM 1469 O O . SER A 1 195 ? 4.408 -5.284 20.690 1.00 94.56 195 SER A O 1
ATOM 1471 N N . CYS A 1 196 ? 2.964 -5.134 18.983 1.00 96.06 196 CYS A N 1
ATOM 1472 C CA . CYS A 1 196 ? 1.836 -4.578 19.727 1.00 96.06 196 CYS A CA 1
ATOM 1473 C C . CYS A 1 196 ? 0.727 -5.604 20.007 1.00 96.06 196 CYS A C 1
ATOM 1475 O O . CYS A 1 196 ? -0.248 -5.282 20.683 1.00 96.06 196 CYS A O 1
ATOM 1477 N N . PHE A 1 197 ? 0.820 -6.827 19.486 1.00 95.62 197 PHE A N 1
ATOM 1478 C CA . PHE A 1 197 ? -0.237 -7.838 19.597 1.00 95.62 197 PHE A CA 1
ATOM 1479 C C . PHE A 1 197 ? -0.126 -8.683 20.868 1.00 95.62 197 PHE A C 1
ATOM 1481 O O . PHE A 1 197 ? -0.123 -9.911 20.842 1.00 95.62 197 PHE A O 1
ATOM 1488 N N . HIS A 1 198 ? -0.073 -7.999 22.007 1.00 96.00 198 HIS A N 1
ATOM 1489 C CA . HIS A 1 198 ? -0.059 -8.602 23.334 1.00 96.00 198 HIS A CA 1
ATOM 1490 C C . HIS A 1 198 ? -1.267 -8.145 24.160 1.00 96.00 198 HIS A C 1
ATOM 1492 O O . HIS A 1 198 ? -1.896 -7.121 23.880 1.00 96.00 198 HIS A O 1
ATOM 1498 N N . TYR A 1 199 ? -1.596 -8.928 25.191 1.00 96.81 199 TYR A N 1
ATOM 1499 C CA . TYR A 1 199 ? -2.830 -8.791 25.971 1.00 96.81 199 TYR A CA 1
ATOM 1500 C C . TYR A 1 199 ? -3.059 -7.370 26.505 1.00 96.81 199 TYR A C 1
ATOM 1502 O O . TYR A 1 199 ? -4.161 -6.836 26.388 1.00 96.81 199 TYR A O 1
ATOM 1510 N N . ASP A 1 200 ? -2.016 -6.725 27.030 1.00 98.00 200 ASP A N 1
ATOM 1511 C CA . ASP A 1 200 ? -2.128 -5.381 27.606 1.00 98.00 200 ASP A CA 1
ATOM 1512 C C . ASP A 1 200 ? -2.509 -4.324 26.565 1.00 98.00 200 ASP A C 1
ATOM 1514 O O . ASP A 1 200 ? -3.447 -3.554 26.780 1.00 98.00 200 ASP A O 1
ATOM 1518 N N . LYS A 1 201 ? -1.861 -4.337 25.393 1.00 97.81 201 LYS A N 1
ATOM 1519 C CA . LYS A 1 201 ? -2.133 -3.358 24.335 1.00 97.81 201 LYS A CA 1
ATOM 1520 C C . LYS A 1 201 ? -3.511 -3.552 23.715 1.00 97.81 201 LYS A C 1
ATOM 1522 O O . LYS A 1 201 ? -4.216 -2.581 23.436 1.00 97.81 201 LYS A O 1
ATOM 1527 N N . LEU A 1 202 ? -3.924 -4.807 23.543 1.00 98.06 202 LEU A N 1
ATOM 1528 C CA . LEU A 1 202 ? -5.272 -5.136 23.084 1.00 98.06 202 LEU A CA 1
ATOM 1529 C C . LEU A 1 202 ? -6.326 -4.701 24.110 1.00 98.06 202 LEU A C 1
ATOM 1531 O O . LEU A 1 202 ? -7.370 -4.183 23.718 1.00 98.06 202 LEU A O 1
ATOM 1535 N N . ASN A 1 203 ? -6.045 -4.826 25.410 1.00 98.38 203 ASN A N 1
ATOM 1536 C CA . ASN A 1 203 ? -6.932 -4.331 26.462 1.00 98.38 203 ASN A CA 1
ATOM 1537 C C . ASN A 1 203 ? -7.036 -2.802 26.492 1.00 98.38 203 ASN A C 1
ATOM 1539 O O . ASN A 1 203 ? -8.120 -2.287 26.764 1.00 98.38 203 ASN A O 1
ATOM 1543 N N . GLU A 1 204 ? -5.961 -2.062 26.210 1.00 98.25 204 GLU A N 1
ATOM 1544 C CA . GLU A 1 204 ? -6.030 -0.602 26.038 1.00 98.25 204 GLU A CA 1
ATOM 1545 C C . GLU A 1 204 ? -7.012 -0.229 24.918 1.00 98.25 204 GLU A C 1
ATOM 1547 O O . GLU A 1 204 ? -7.959 0.526 25.153 1.00 98.25 204 GLU A O 1
ATOM 1552 N N . ALA A 1 205 ? -6.849 -0.820 23.731 1.00 98.25 205 ALA A N 1
ATOM 1553 C CA . ALA A 1 205 ? -7.748 -0.598 22.598 1.00 98.25 205 ALA A CA 1
ATOM 1554 C C . ALA A 1 205 ? -9.193 -1.016 22.899 1.00 98.25 205 ALA A C 1
ATOM 1556 O O . ALA A 1 205 ? -10.127 -0.249 22.655 1.00 98.25 205 ALA A O 1
ATOM 1557 N N . PHE A 1 206 ? -9.387 -2.202 23.478 1.00 98.19 206 PHE A N 1
ATOM 1558 C CA . PHE A 1 206 ? -10.701 -2.691 23.884 1.00 98.19 206 PHE A CA 1
ATOM 1559 C C . PHE A 1 206 ? -11.389 -1.720 24.849 1.00 98.19 206 PHE A C 1
ATOM 1561 O O . PHE A 1 206 ? -12.552 -1.378 24.642 1.00 98.19 206 PHE A O 1
ATOM 1568 N N . ARG A 1 207 ? -10.683 -1.222 25.871 1.00 97.94 207 ARG A N 1
ATOM 1569 C CA . ARG A 1 207 ? -11.240 -0.265 26.841 1.00 97.94 207 ARG A CA 1
ATOM 1570 C C . ARG A 1 207 ? -11.606 1.062 26.185 1.00 97.94 207 ARG A C 1
ATOM 1572 O O . ARG A 1 207 ? -12.651 1.612 26.521 1.00 97.94 207 ARG A O 1
ATOM 1579 N N . ILE A 1 208 ? -10.807 1.560 25.238 1.00 97.56 208 ILE A N 1
ATOM 1580 C CA . ILE A 1 208 ? -11.135 2.772 24.467 1.00 97.56 208 ILE A CA 1
ATOM 1581 C C . ILE A 1 208 ? -12.473 2.594 23.735 1.00 97.56 208 ILE A C 1
ATOM 1583 O O . ILE A 1 208 ? -13.359 3.441 23.868 1.00 97.56 208 ILE A O 1
ATOM 1587 N N . LEU A 1 209 ? -12.646 1.474 23.027 1.00 97.12 209 LEU A N 1
ATOM 1588 C CA . LEU A 1 209 ? -13.872 1.159 22.284 1.00 97.12 209 LEU A CA 1
ATOM 1589 C C . LEU A 1 209 ? -15.067 0.919 23.220 1.00 97.12 209 LEU A C 1
ATOM 1591 O O . LEU A 1 209 ? -16.154 1.459 23.010 1.00 97.12 209 LEU A O 1
ATOM 1595 N N . LYS A 1 210 ? -14.873 0.138 24.286 1.00 95.06 210 LYS A N 1
ATOM 1596 C CA . LYS A 1 210 ? -15.951 -0.264 25.195 1.00 95.06 210 LYS A CA 1
ATOM 1597 C C . LYS A 1 210 ? -16.453 0.892 26.054 1.00 95.06 210 LYS A C 1
ATOM 1599 O O . LYS A 1 210 ? -17.662 1.078 26.192 1.00 95.06 210 LYS A O 1
ATOM 1604 N N . ASN A 1 211 ? -15.541 1.696 26.601 1.00 93.00 211 ASN A N 1
ATOM 1605 C CA . ASN A 1 211 ? -15.903 2.857 27.415 1.00 93.00 211 ASN A CA 1
ATOM 1606 C C . ASN A 1 211 ? -16.593 3.931 26.570 1.00 93.00 211 ASN A C 1
ATOM 1608 O O . ASN A 1 211 ? -17.468 4.635 27.066 1.00 93.00 211 ASN A O 1
ATOM 1612 N N . ALA A 1 212 ? -16.233 4.047 25.290 1.00 89.06 212 ALA A N 1
ATOM 1613 C CA . ALA A 1 212 ? -16.916 4.937 24.365 1.00 89.06 212 ALA A CA 1
ATOM 1614 C C . ALA A 1 212 ? -18.387 4.567 24.161 1.00 89.06 212 ALA A C 1
ATOM 1616 O O . ALA A 1 212 ? -19.235 5.450 24.268 1.00 89.06 212 ALA A O 1
ATOM 1617 N N . GLN A 1 213 ? -18.698 3.281 23.956 1.00 84.88 213 GLN A N 1
ATOM 1618 C CA . GLN A 1 213 ? -20.087 2.818 23.867 1.00 84.88 213 GLN A CA 1
ATOM 1619 C C . GLN A 1 213 ? -20.881 3.156 25.134 1.00 84.88 213 GLN A C 1
ATOM 1621 O O . GLN A 1 213 ? -21.985 3.688 25.040 1.00 84.88 213 GLN A O 1
ATOM 1626 N N . ALA A 1 214 ? -20.309 2.893 26.314 1.00 86.31 214 ALA A N 1
ATOM 1627 C CA . ALA A 1 214 ? -20.961 3.189 27.591 1.00 86.31 214 ALA A CA 1
ATOM 1628 C C . ALA A 1 214 ? -21.226 4.693 27.780 1.00 86.31 214 ALA A C 1
ATOM 1630 O O . ALA A 1 214 ? -22.261 5.077 28.317 1.00 86.31 214 ALA A O 1
ATOM 1631 N N . ALA A 1 215 ? -20.314 5.540 27.299 1.00 90.00 215 ALA A N 1
ATOM 1632 C CA . ALA A 1 215 ? -20.421 6.995 27.353 1.00 90.00 215 ALA A CA 1
ATOM 1633 C C . ALA A 1 215 ? -21.141 7.615 26.137 1.00 90.00 215 ALA A C 1
ATOM 1635 O O . ALA A 1 215 ? -21.096 8.833 25.978 1.00 90.00 215 ALA A O 1
ATOM 1636 N N . GLN A 1 216 ? -21.748 6.804 25.258 1.00 88.31 216 GLN A N 1
ATOM 1637 C CA . GLN A 1 216 ? -22.397 7.245 24.013 1.00 88.31 216 GLN A CA 1
ATOM 1638 C C . GLN A 1 216 ? -21.504 8.130 23.118 1.00 88.31 216 GLN A C 1
ATOM 1640 O O . GLN A 1 216 ? -21.988 8.982 22.372 1.00 88.31 216 GLN A O 1
ATOM 1645 N N . ARG A 1 217 ? -20.182 7.929 23.168 1.00 89.75 217 ARG A N 1
ATOM 1646 C CA . ARG A 1 217 ? -19.228 8.603 22.281 1.00 89.75 217 ARG A CA 1
ATOM 1647 C C . ARG A 1 217 ? -19.010 7.771 21.028 1.00 89.75 217 ARG A C 1
ATOM 1649 O O . ARG A 1 217 ? -18.826 6.559 21.108 1.00 89.75 217 ARG A O 1
ATOM 1656 N N . ASN A 1 218 ? -18.937 8.438 19.882 1.00 88.44 218 ASN A N 1
ATOM 1657 C CA . ASN A 1 218 ? -18.527 7.789 18.646 1.00 88.44 218 ASN A CA 1
ATOM 1658 C C . ASN A 1 218 ? -17.009 7.568 18.663 1.00 88.44 218 ASN A C 1
ATOM 1660 O O . ASN A 1 218 ? -16.247 8.533 18.704 1.00 88.44 218 ASN A O 1
ATOM 1664 N N . VAL A 1 219 ? -16.583 6.307 18.662 1.00 95.81 219 VAL A N 1
ATOM 1665 C CA . VAL A 1 219 ? -15.176 5.923 18.536 1.00 95.81 219 VAL A CA 1
ATOM 1666 C C . VAL A 1 219 ? -15.056 4.871 17.453 1.00 95.81 219 VAL A C 1
ATOM 1668 O O . VAL A 1 219 ? -15.711 3.831 17.513 1.00 95.81 219 VAL A O 1
ATOM 1671 N N . GLN A 1 220 ? -14.219 5.151 16.460 1.00 96.75 220 GLN A N 1
ATOM 1672 C CA . GLN A 1 220 ? -14.084 4.298 15.286 1.00 96.75 220 GLN A CA 1
ATOM 1673 C C . GLN A 1 220 ? -13.024 3.221 15.517 1.00 96.75 220 GLN A C 1
ATOM 1675 O O . GLN A 1 220 ? -11.892 3.528 15.883 1.00 96.75 220 GLN A O 1
ATOM 1680 N N . LEU A 1 221 ? -13.354 1.960 15.239 1.00 98.25 221 LEU A N 1
ATOM 1681 C CA . LEU A 1 221 ? -12.336 0.944 14.987 1.00 98.25 221 LEU A CA 1
ATOM 1682 C C . LEU A 1 221 ? -11.976 1.004 13.501 1.00 98.25 221 LEU A C 1
ATOM 1684 O O . LEU A 1 221 ? -12.829 0.791 12.643 1.00 98.25 221 LEU A O 1
ATOM 1688 N N . ILE A 1 222 ? -10.725 1.316 13.192 1.00 98.06 222 ILE A N 1
ATOM 1689 C CA . ILE A 1 222 ? -10.216 1.440 11.828 1.00 98.06 222 ILE A CA 1
ATOM 1690 C C . ILE A 1 222 ? -9.147 0.373 11.644 1.00 98.06 222 ILE A C 1
ATOM 1692 O O . ILE A 1 222 ? -8.143 0.360 12.352 1.00 98.06 222 ILE A O 1
ATOM 1696 N N . ALA A 1 223 ? -9.343 -0.521 10.685 1.00 96.94 223 ALA A N 1
ATOM 1697 C CA . ALA A 1 223 ? -8.332 -1.499 10.321 1.00 96.94 223 ALA A CA 1
ATOM 1698 C C . ALA A 1 223 ? -7.734 -1.128 8.966 1.00 96.94 223 ALA A C 1
ATOM 1700 O O . ALA A 1 223 ? -8.438 -0.984 7.963 1.00 96.94 223 ALA A O 1
ATOM 1701 N N . ILE A 1 224 ? -6.410 -0.992 8.939 1.00 95.38 224 ILE A N 1
ATOM 1702 C CA . ILE A 1 224 ? -5.671 -0.625 7.730 1.00 95.38 224 ILE A CA 1
ATOM 1703 C C . ILE A 1 224 ? -5.889 -1.683 6.647 1.00 95.38 224 ILE A C 1
ATOM 1705 O O . ILE A 1 224 ? -6.109 -1.349 5.488 1.00 95.38 224 ILE A O 1
ATOM 1709 N N . HIS A 1 225 ? -5.880 -2.957 7.032 1.00 90.19 225 HIS A N 1
ATOM 1710 C CA . HIS A 1 225 ? -6.271 -4.088 6.198 1.00 90.19 225 HIS A CA 1
ATOM 1711 C C . HIS A 1 225 ? -6.676 -5.275 7.087 1.00 90.19 225 HIS A C 1
ATOM 1713 O O . HIS A 1 225 ? -6.287 -5.351 8.253 1.00 90.19 225 HIS A O 1
ATOM 1719 N N . ARG A 1 226 ? -7.426 -6.236 6.533 1.00 89.44 226 ARG A N 1
ATOM 1720 C CA . ARG A 1 226 ? -7.831 -7.490 7.204 1.00 89.44 226 ARG A CA 1
ATOM 1721 C C . ARG A 1 226 ? -7.065 -8.706 6.679 1.00 89.44 226 ARG A C 1
ATOM 1723 O O . ARG A 1 226 ? -7.636 -9.757 6.413 1.00 89.44 226 ARG A O 1
ATOM 1730 N N . GLY A 1 227 ? -5.751 -8.560 6.512 1.00 86.75 227 GLY A N 1
ATOM 1731 C CA . GLY A 1 227 ? -4.916 -9.685 6.080 1.00 86.75 227 GLY A CA 1
ATOM 1732 C C . GLY A 1 227 ? -5.059 -10.861 7.052 1.00 86.75 227 GLY A C 1
ATOM 1733 O O . GLY A 1 227 ? -4.889 -10.663 8.256 1.00 86.75 227 GLY A O 1
ATOM 1734 N N . ARG A 1 228 ? -5.388 -12.055 6.536 1.00 85.69 228 ARG A N 1
ATOM 1735 C CA . ARG A 1 228 ? -5.506 -13.290 7.336 1.00 85.69 228 ARG A CA 1
ATOM 1736 C C . ARG A 1 228 ? -4.142 -13.742 7.857 1.00 85.69 228 ARG A C 1
ATOM 1738 O O . ARG A 1 228 ? -4.001 -14.061 9.032 1.00 85.69 228 ARG A O 1
ATOM 1745 N N . TYR A 1 229 ? -3.142 -13.705 6.984 1.00 84.38 229 TYR A N 1
ATOM 1746 C CA . TYR A 1 229 ? -1.760 -14.089 7.250 1.00 84.38 229 TYR A CA 1
ATOM 1747 C C . TYR A 1 229 ? -0.800 -13.271 6.380 1.00 84.38 229 TYR A C 1
ATOM 1749 O O . TYR A 1 229 ? -1.218 -12.596 5.432 1.00 84.38 229 TYR A O 1
ATOM 1757 N N . PHE A 1 230 ? 0.483 -13.328 6.711 1.00 81.19 230 PHE A N 1
ATOM 1758 C CA . PHE A 1 230 ? 1.589 -12.824 5.901 1.00 81.19 230 PHE A CA 1
ATOM 1759 C C . PHE A 1 230 ? 2.769 -13.798 6.009 1.00 81.19 230 PHE A C 1
ATOM 1761 O O . PHE A 1 230 ? 2.843 -14.557 6.971 1.00 81.19 230 PHE A O 1
ATOM 1768 N N . GLN A 1 231 ? 3.664 -13.792 5.022 1.00 78.44 231 GLN A N 1
ATOM 1769 C CA . GLN A 1 231 ? 4.917 -14.546 5.097 1.00 78.44 231 GLN A CA 1
ATOM 1770 C C . GLN A 1 231 ? 5.924 -13.753 5.931 1.00 78.44 231 GLN A C 1
ATOM 1772 O O . GLN A 1 231 ? 6.170 -12.576 5.636 1.00 78.44 231 GLN A O 1
ATOM 1777 N N . ASP A 1 232 ? 6.438 -14.369 6.989 1.00 80.94 232 ASP A N 1
ATOM 1778 C CA . ASP A 1 232 ? 7.373 -13.745 7.921 1.00 80.94 232 ASP A CA 1
ATOM 1779 C C . ASP A 1 232 ? 8.833 -13.966 7.494 1.00 80.94 232 ASP A C 1
ATOM 1781 O O . ASP A 1 232 ? 9.122 -14.534 6.441 1.00 80.94 232 ASP A O 1
ATOM 1785 N N . THR A 1 233 ? 9.780 -13.441 8.271 1.00 80.88 233 THR A N 1
ATOM 1786 C CA . THR A 1 233 ? 11.213 -13.476 7.927 1.00 80.88 233 THR A CA 1
ATOM 1787 C C . THR A 1 233 ? 11.850 -14.865 7.966 1.00 80.88 233 THR A C 1
ATOM 1789 O O . THR A 1 233 ? 12.970 -15.017 7.487 1.00 80.88 233 THR A O 1
ATOM 1792 N N . ASP A 1 234 ? 11.175 -15.839 8.565 1.00 85.00 234 ASP A N 1
ATOM 1793 C CA . ASP A 1 234 ? 11.564 -17.251 8.631 1.00 85.00 234 ASP A CA 1
ATOM 1794 C C . ASP A 1 234 ? 10.937 -18.096 7.507 1.00 85.00 234 ASP A C 1
ATOM 1796 O O . ASP A 1 234 ? 11.055 -19.317 7.527 1.00 85.00 234 ASP A O 1
ATOM 1800 N N . ASP A 1 235 ? 10.307 -17.444 6.521 1.00 74.81 235 ASP A N 1
ATOM 1801 C CA . ASP A 1 235 ? 9.581 -18.052 5.400 1.00 74.81 235 ASP A CA 1
ATOM 1802 C C . ASP A 1 235 ? 8.308 -18.830 5.782 1.00 74.81 235 ASP A C 1
ATOM 1804 O O . ASP A 1 235 ? 7.635 -19.374 4.900 1.00 74.81 235 ASP A O 1
ATOM 1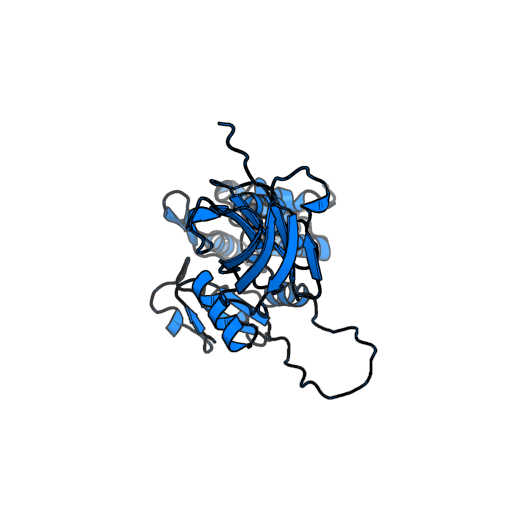808 N N . ASP A 1 236 ? 7.901 -18.793 7.053 1.00 84.12 236 ASP A N 1
ATOM 1809 C CA . ASP A 1 236 ? 6.644 -19.366 7.526 1.00 84.12 236 ASP A CA 1
ATOM 1810 C C . ASP A 1 236 ? 5.488 -18.346 7.505 1.00 84.12 236 ASP A C 1
ATOM 1812 O O . ASP A 1 236 ? 5.652 -17.133 7.326 1.00 84.12 236 ASP A O 1
ATOM 1816 N N . LEU A 1 237 ? 4.258 -18.855 7.641 1.00 80.94 237 LEU A N 1
ATOM 1817 C CA . LEU A 1 237 ? 3.056 -18.025 7.698 1.00 80.94 237 LEU A CA 1
ATOM 1818 C C . LEU A 1 237 ? 2.760 -17.577 9.130 1.00 80.94 237 LEU A C 1
ATOM 1820 O O . LEU A 1 237 ? 2.389 -18.378 9.988 1.00 80.94 237 LEU A O 1
ATOM 1824 N N . SER A 1 238 ? 2.790 -16.265 9.335 1.00 89.25 238 SER A N 1
ATOM 1825 C CA . SER A 1 238 ? 2.371 -15.610 10.571 1.00 89.25 238 SER A CA 1
ATOM 1826 C C . SER A 1 238 ? 0.957 -15.042 10.444 1.00 89.25 238 SER A C 1
ATOM 1828 O O . SER A 1 238 ? 0.506 -14.631 9.369 1.00 89.25 238 SER A O 1
ATOM 1830 N N . MET A 1 239 ? 0.237 -14.973 11.568 1.00 90.75 239 MET A N 1
ATOM 1831 C CA . MET A 1 239 ? -1.090 -14.355 11.622 1.00 90.75 239 MET A CA 1
ATOM 1832 C C . MET A 1 239 ? -1.043 -12.874 11.231 1.00 90.75 239 MET A C 1
ATOM 1834 O O . MET A 1 239 ? -0.251 -12.093 11.755 1.00 90.75 239 MET A O 1
ATOM 1838 N N . GLY A 1 240 ? -1.952 -12.466 10.349 1.00 91.31 240 GLY A N 1
ATOM 1839 C CA . GLY A 1 240 ? -2.133 -11.067 9.986 1.00 91.31 240 GLY A CA 1
ATOM 1840 C C . GLY A 1 240 ? -2.972 -10.294 11.015 1.00 91.31 240 GLY A C 1
ATOM 1841 O O . GLY A 1 240 ? -3.507 -10.873 11.965 1.00 91.31 240 GLY A O 1
ATOM 1842 N N . PRO A 1 241 ? -3.158 -8.975 10.822 1.00 94.38 241 PRO A N 1
ATOM 1843 C CA . PRO A 1 241 ? -3.926 -8.148 11.753 1.00 94.38 241 PRO A CA 1
ATOM 1844 C C . PRO A 1 241 ? -5.410 -8.530 11.812 1.00 94.38 241 PRO A C 1
ATOM 1846 O O . PRO A 1 241 ? -6.079 -8.195 12.786 1.00 94.38 241 PRO A O 1
ATOM 1849 N N . GLY A 1 242 ? -5.936 -9.241 10.805 1.00 94.44 242 GLY A N 1
ATOM 1850 C CA . GLY A 1 242 ? -7.354 -9.588 10.717 1.00 94.44 242 GLY A CA 1
ATOM 1851 C C . GLY A 1 242 ? -7.880 -10.347 11.938 1.00 94.44 242 GLY A C 1
ATOM 1852 O O . GLY A 1 242 ? -8.977 -10.046 12.400 1.00 94.44 242 GLY A O 1
ATOM 1853 N N . GLY A 1 243 ? -7.089 -11.264 12.509 1.00 96.00 243 GLY A N 1
ATOM 1854 C CA . GLY A 1 243 ? -7.480 -11.999 13.719 1.00 96.00 243 GLY A CA 1
ATOM 1855 C C . GLY A 1 243 ? -7.628 -11.093 14.947 1.00 96.00 243 GLY A C 1
ATOM 1856 O O . GLY A 1 243 ? -8.592 -11.209 15.699 1.00 96.00 243 GLY A O 1
ATOM 1857 N N . PHE A 1 244 ? -6.719 -10.131 15.111 1.00 97.69 244 PHE A N 1
ATOM 1858 C CA . PHE A 1 244 ? -6.750 -9.168 16.216 1.00 97.69 244 PHE A CA 1
ATOM 1859 C C . PHE A 1 244 ? -7.862 -8.130 16.047 1.00 97.69 244 PHE A C 1
ATOM 1861 O O . PHE A 1 244 ? -8.511 -7.752 17.022 1.00 97.69 244 PHE A O 1
ATOM 1868 N N . VAL A 1 245 ? -8.131 -7.713 14.807 1.00 97.88 245 VAL A N 1
ATOM 1869 C CA . VAL A 1 245 ? -9.284 -6.867 14.475 1.00 97.88 245 VAL A CA 1
ATOM 1870 C C . VAL A 1 245 ? -10.580 -7.589 14.839 1.00 97.88 245 VAL A C 1
ATOM 1872 O O . VAL A 1 245 ? -11.384 -7.028 15.577 1.00 97.88 245 VAL A O 1
ATOM 1875 N N . ALA A 1 246 ? -10.744 -8.849 14.424 1.00 98.06 246 ALA A N 1
ATOM 1876 C CA . ALA A 1 246 ? -11.928 -9.644 14.747 1.00 98.06 246 ALA A CA 1
ATOM 1877 C C . ALA A 1 246 ? -12.115 -9.829 16.263 1.00 98.06 246 ALA A C 1
ATOM 1879 O O . ALA A 1 246 ? -13.237 -9.746 16.762 1.00 98.06 246 ALA A O 1
ATOM 1880 N N . ALA A 1 247 ? -11.026 -10.023 17.014 1.00 97.75 247 ALA A N 1
ATOM 1881 C CA . ALA A 1 247 ? -11.079 -10.107 18.471 1.00 97.75 247 ALA A CA 1
ATOM 1882 C C . ALA A 1 247 ? -11.593 -8.805 19.113 1.00 97.75 247 ALA A C 1
ATOM 1884 O O . ALA A 1 247 ? -12.451 -8.855 19.996 1.00 97.75 247 ALA A O 1
ATOM 1885 N N . LEU A 1 248 ? -11.115 -7.641 18.653 1.00 98.19 248 LEU A N 1
ATOM 1886 C CA . LEU A 1 248 ? -11.583 -6.335 19.132 1.00 98.19 248 L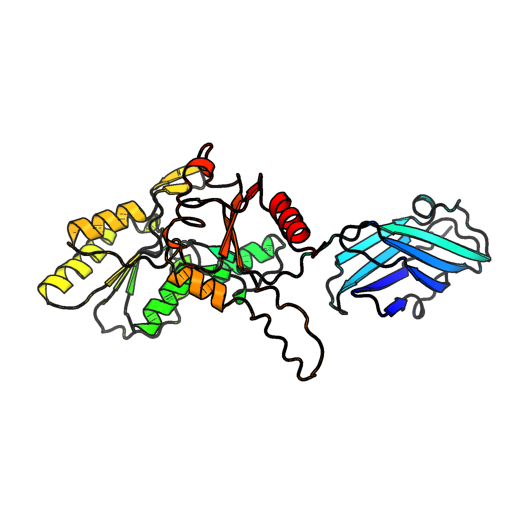EU A CA 1
ATOM 1887 C C . LEU A 1 248 ? -13.045 -6.078 18.756 1.00 98.19 248 LEU A C 1
ATOM 1889 O O . LEU A 1 248 ? -13.812 -5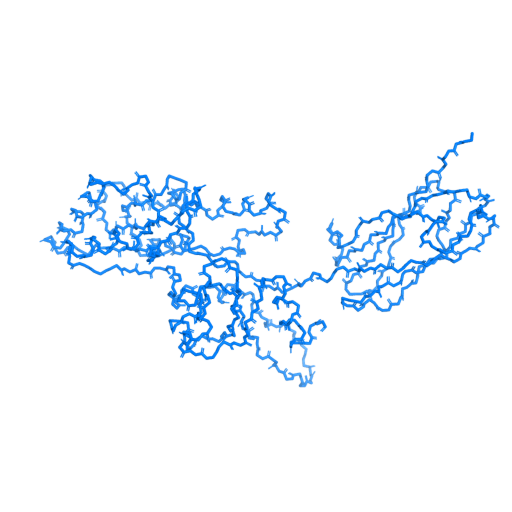.611 19.596 1.00 98.19 248 LEU A O 1
ATOM 1893 N N . GLU A 1 249 ? -13.443 -6.406 17.528 1.00 97.94 249 GLU A N 1
ATOM 1894 C CA . GLU A 1 249 ? -14.833 -6.301 17.071 1.00 97.94 249 GLU A CA 1
ATOM 1895 C C . GLU A 1 249 ? -15.776 -7.139 17.921 1.00 97.94 249 GLU A C 1
ATOM 1897 O O . GLU A 1 249 ? -16.793 -6.633 18.396 1.00 97.94 249 GLU A O 1
ATOM 1902 N N . TYR A 1 250 ? -15.412 -8.400 18.153 1.00 97.94 250 TYR A N 1
ATOM 1903 C CA . TYR A 1 250 ? -16.192 -9.323 18.962 1.00 97.94 250 TYR A CA 1
ATOM 1904 C C . TYR A 1 250 ? -16.305 -8.838 20.410 1.00 97.94 250 TYR A C 1
ATOM 1906 O O . TYR A 1 250 ? -17.407 -8.719 20.942 1.00 97.94 250 TYR A O 1
ATOM 1914 N N . ALA A 1 251 ? -15.175 -8.510 21.043 1.00 96.94 251 ALA A N 1
ATOM 1915 C CA . ALA A 1 251 ? -15.149 -8.110 22.447 1.00 96.94 251 ALA A CA 1
ATOM 1916 C C . ALA A 1 251 ? -15.876 -6.778 22.686 1.00 96.94 251 ALA A C 1
ATOM 1918 O O . ALA A 1 251 ? -16.620 -6.636 23.662 1.00 96.94 251 ALA A O 1
ATOM 1919 N N . ALA A 1 252 ? -15.676 -5.791 21.808 1.00 95.88 252 ALA A N 1
ATOM 1920 C CA . ALA A 1 252 ? -16.286 -4.472 21.941 1.00 95.88 252 ALA A CA 1
ATOM 1921 C C . ALA A 1 252 ? -17.683 -4.373 21.306 1.00 95.88 252 ALA A C 1
ATOM 1923 O O . ALA A 1 252 ? -18.376 -3.394 21.557 1.00 95.88 252 ALA A O 1
ATOM 1924 N N . GLY A 1 253 ? -18.130 -5.350 20.514 1.00 95.12 253 GLY A N 1
ATOM 1925 C CA . GLY A 1 253 ? -19.408 -5.276 19.800 1.00 95.12 253 GLY A CA 1
ATOM 1926 C C . GLY A 1 253 ? -19.452 -4.117 18.799 1.00 95.12 253 GLY A C 1
ATOM 1927 O O . GLY A 1 253 ? -20.451 -3.405 18.720 1.00 95.12 253 GLY A O 1
ATOM 1928 N N . VAL A 1 254 ? -18.347 -3.884 18.088 1.00 95.62 254 VAL A N 1
ATOM 1929 C CA . VAL A 1 254 ? -18.211 -2.847 17.049 1.00 95.62 254 VAL A CA 1
ATOM 1930 C C . VAL A 1 254 ? -17.813 -3.490 15.725 1.00 95.62 254 VAL A C 1
ATOM 1932 O O . VAL A 1 254 ? -17.413 -4.650 15.694 1.00 95.62 254 VAL A O 1
ATOM 1935 N N . GLN A 1 255 ? -17.915 -2.738 14.630 1.00 96.19 255 GLN A N 1
ATOM 1936 C CA . GLN A 1 255 ? -17.413 -3.161 13.325 1.00 96.19 255 GLN A CA 1
ATOM 1937 C C . GLN A 1 255 ? -16.268 -2.256 12.882 1.00 96.19 255 GLN A C 1
ATOM 1939 O O . GLN A 1 255 ? -16.350 -1.032 13.005 1.00 96.19 255 GLN A O 1
ATOM 1944 N N . ALA A 1 256 ? -15.200 -2.860 12.374 1.00 96.94 256 ALA A N 1
ATOM 1945 C CA . ALA A 1 256 ? -14.043 -2.142 11.879 1.00 96.94 256 ALA A CA 1
ATOM 1946 C C . ALA A 1 256 ? -14.306 -1.576 10.480 1.00 96.94 256 ALA A C 1
ATOM 1948 O O . ALA A 1 256 ? -14.743 -2.283 9.568 1.00 96.94 256 ALA A O 1
ATOM 1949 N N . LYS A 1 257 ? -13.955 -0.306 10.284 1.00 95.88 257 LYS A N 1
ATOM 1950 C CA . LYS A 1 257 ? -13.861 0.313 8.962 1.00 95.88 257 LYS A CA 1
ATOM 1951 C C . LYS A 1 257 ? -12.554 -0.120 8.300 1.00 95.88 257 LYS A C 1
ATOM 1953 O O . LYS A 1 257 ? -11.478 0.156 8.828 1.00 95.88 257 LYS A O 1
ATOM 1958 N N . ILE A 1 258 ? -12.650 -0.799 7.157 1.00 93.81 258 ILE A N 1
ATOM 1959 C CA . ILE A 1 258 ? -11.485 -1.306 6.414 1.00 93.81 258 ILE A CA 1
ATOM 1960 C C . ILE A 1 258 ? -11.049 -0.285 5.376 1.00 93.81 258 ILE A C 1
ATOM 1962 O O . ILE A 1 258 ? -11.875 0.143 4.571 1.00 93.81 258 ILE A O 1
ATOM 1966 N N . VAL A 1 259 ? -9.772 0.100 5.396 1.00 92.19 259 VAL A N 1
ATOM 1967 C CA . VAL A 1 259 ? -9.252 1.170 4.529 1.00 92.19 259 VAL A CA 1
ATOM 1968 C C . VAL A 1 259 ? -8.581 0.640 3.265 1.00 92.19 259 VAL A C 1
ATOM 1970 O O . VAL A 1 259 ? -8.893 1.111 2.180 1.00 92.19 259 VAL A O 1
ATOM 1973 N N . GLY A 1 260 ? -7.650 -0.303 3.390 1.00 86.75 260 GLY A N 1
ATOM 1974 C CA . GLY A 1 260 ? -6.890 -0.842 2.263 1.00 86.75 260 GLY A CA 1
ATOM 1975 C C . GLY A 1 260 ? -7.695 -1.776 1.358 1.00 86.75 260 GLY A C 1
ATOM 1976 O O . GLY A 1 260 ? -8.891 -2.004 1.550 1.00 86.75 260 GLY A O 1
ATOM 1977 N N . LYS A 1 261 ? -7.003 -2.379 0.389 1.00 87.62 261 LYS A N 1
ATOM 1978 C CA . LYS A 1 261 ? -7.548 -3.404 -0.511 1.00 87.62 261 LYS A CA 1
ATOM 1979 C C . LYS A 1 261 ? -8.265 -4.522 0.277 1.00 87.62 261 LYS A C 1
ATOM 1981 O O . LYS A 1 261 ? -7.738 -4.930 1.321 1.00 87.62 261 LYS A O 1
ATOM 1986 N N . PRO A 1 262 ? -9.422 -5.028 -0.181 1.00 81.88 262 PRO A N 1
ATOM 1987 C CA . PRO A 1 262 ? -10.050 -4.768 -1.481 1.00 81.88 262 PRO A CA 1
ATOM 1988 C C . PRO A 1 262 ? -11.007 -3.556 -1.518 1.00 81.88 262 PRO A C 1
ATOM 1990 O O . PRO A 1 262 ? -11.830 -3.452 -2.419 1.00 81.88 262 PRO A O 1
ATOM 1993 N N . ASN A 1 263 ? -10.941 -2.620 -0.561 1.00 85.69 263 ASN A N 1
ATOM 1994 C CA . ASN A 1 263 ? -11.892 -1.505 -0.488 1.00 85.69 263 ASN A CA 1
ATOM 1995 C C . ASN A 1 263 ? -11.970 -0.699 -1.804 1.00 85.69 263 ASN A C 1
ATOM 1997 O O . ASN A 1 263 ? -10.970 -0.153 -2.273 1.00 85.69 263 ASN A O 1
ATOM 2001 N N . LYS A 1 264 ? -13.181 -0.565 -2.362 1.00 86.06 264 LYS A N 1
ATOM 2002 C CA . LYS A 1 264 ? -13.433 0.150 -3.621 1.00 86.06 264 LYS A CA 1
ATOM 2003 C C . LYS A 1 264 ? -12.901 1.587 -3.623 1.00 86.06 264 LYS A C 1
ATOM 2005 O O . LYS A 1 264 ? -12.233 1.987 -4.570 1.00 86.06 264 LYS A O 1
ATOM 2010 N N . THR A 1 265 ? -13.118 2.343 -2.546 1.00 85.81 265 THR A N 1
ATOM 2011 C CA . THR A 1 265 ? -12.652 3.734 -2.412 1.00 85.81 265 THR A CA 1
ATOM 2012 C C . THR A 1 265 ? -11.126 3.838 -2.426 1.00 85.81 265 THR A C 1
ATOM 2014 O O . THR A 1 265 ? -10.571 4.839 -2.884 1.00 85.81 265 THR A O 1
ATOM 2017 N N . PHE A 1 266 ? -10.421 2.797 -1.975 1.00 86.94 266 PHE A N 1
ATOM 2018 C CA . PHE A 1 266 ? -8.964 2.736 -2.073 1.00 86.94 266 PHE A CA 1
ATOM 2019 C C . PHE A 1 266 ? -8.506 2.619 -3.531 1.00 86.94 266 PHE A C 1
ATOM 2021 O O . PHE A 1 266 ? -7.621 3.362 -3.959 1.00 86.94 266 PHE A O 1
ATOM 2028 N N . PHE A 1 267 ? -9.159 1.763 -4.322 1.00 85.94 267 PHE A N 1
ATOM 2029 C CA . PHE A 1 267 ? -8.895 1.676 -5.759 1.00 85.94 267 PHE A CA 1
ATOM 2030 C C . PHE A 1 267 ? -9.296 2.950 -6.503 1.00 85.94 267 PHE A C 1
ATOM 2032 O O . PHE A 1 267 ? -8.527 3.418 -7.333 1.00 85.94 267 PHE A O 1
ATOM 2039 N N . GLU A 1 268 ? -10.439 3.559 -6.183 1.00 87.50 268 GLU A N 1
ATOM 2040 C CA . GLU A 1 268 ? -10.856 4.842 -6.770 1.00 87.50 268 GLU A CA 1
ATOM 2041 C C . GLU A 1 268 ? -9.825 5.940 -6.501 1.00 87.50 268 GLU A C 1
ATOM 2043 O O . GLU A 1 268 ? -9.494 6.708 -7.398 1.00 87.50 268 GLU A O 1
ATOM 2048 N N . THR A 1 269 ? -9.255 5.979 -5.293 1.00 83.81 269 THR A N 1
ATOM 2049 C CA . THR A 1 269 ? -8.169 6.910 -4.961 1.00 83.81 269 THR A CA 1
ATOM 2050 C C . THR A 1 269 ? -6.955 6.677 -5.861 1.00 83.81 269 THR A C 1
ATOM 2052 O O . THR A 1 269 ? -6.374 7.638 -6.361 1.00 83.81 269 THR A O 1
ATOM 2055 N N . ALA A 1 270 ? -6.593 5.417 -6.121 1.00 86.31 270 ALA A N 1
ATOM 2056 C CA . ALA A 1 270 ? -5.483 5.090 -7.010 1.00 86.31 270 ALA A CA 1
ATOM 2057 C C . ALA A 1 270 ? -5.758 5.423 -8.478 1.00 86.31 270 ALA A C 1
ATOM 2059 O O . ALA A 1 270 ? -4.898 6.006 -9.136 1.00 86.31 270 ALA A O 1
ATOM 2060 N N . ILE A 1 271 ? -6.959 5.117 -8.965 1.00 86.06 271 ILE A N 1
ATOM 2061 C CA . ILE A 1 271 ? -7.400 5.428 -10.328 1.00 86.06 271 ILE A CA 1
ATOM 2062 C C . ILE A 1 271 ? -7.411 6.945 -10.541 1.00 86.06 271 ILE A C 1
ATOM 2064 O O . ILE A 1 271 ? -6.844 7.431 -11.512 1.00 86.06 271 ILE A O 1
ATOM 2068 N N . ASN A 1 272 ? -7.975 7.710 -9.605 1.00 85.06 272 ASN A N 1
ATOM 2069 C CA . ASN A 1 272 ? -8.045 9.171 -9.699 1.00 85.06 272 ASN A CA 1
ATOM 2070 C C . ASN A 1 272 ? -6.673 9.849 -9.557 1.00 85.06 272 ASN A C 1
ATOM 2072 O O . ASN A 1 272 ? -6.495 10.978 -10.008 1.00 85.06 272 ASN A O 1
ATOM 2076 N N . ALA A 1 273 ? -5.707 9.178 -8.924 1.00 82.56 273 ALA A N 1
ATOM 2077 C CA . ALA A 1 273 ? -4.328 9.646 -8.831 1.00 82.56 273 ALA A CA 1
ATOM 2078 C C . ALA A 1 273 ? -3.503 9.338 -10.094 1.00 82.56 273 ALA A C 1
ATOM 2080 O O . ALA A 1 273 ? -2.389 9.858 -10.232 1.00 82.56 273 ALA A O 1
ATOM 2081 N N . LEU A 1 274 ? -4.004 8.495 -11.007 1.00 80.19 274 LEU A N 1
ATOM 2082 C CA . LEU A 1 274 ? -3.399 8.345 -12.326 1.00 80.19 274 LEU A CA 1
ATOM 2083 C C . LEU A 1 274 ? -3.639 9.639 -13.117 1.00 80.19 274 LEU A C 1
ATOM 2085 O O . LEU A 1 274 ? -4.763 10.135 -13.168 1.00 80.19 274 LEU A O 1
ATOM 2089 N N . PRO A 1 275 ? -2.606 10.214 -13.750 1.00 66.69 275 PRO A N 1
ATOM 2090 C CA . PRO A 1 275 ? -2.790 11.436 -14.515 1.00 66.69 275 PRO A CA 1
ATOM 2091 C C . PRO A 1 275 ? -3.751 11.192 -15.685 1.00 66.69 275 PRO A C 1
ATOM 2093 O O . PRO A 1 275 ? -3.474 10.352 -16.544 1.00 66.69 275 PRO A O 1
ATOM 2096 N N . SER A 1 276 ? -4.843 11.951 -15.743 1.00 57.12 276 SER A N 1
ATOM 2097 C CA . SER A 1 276 ? -5.843 11.861 -16.806 1.00 57.12 276 SER A CA 1
ATOM 2098 C C . SER A 1 276 ? -5.212 12.103 -18.179 1.00 57.12 276 SER A C 1
ATOM 2100 O O . SER A 1 276 ? -4.558 13.124 -18.407 1.00 57.12 276 SER A O 1
ATOM 2102 N N . THR A 1 277 ? -5.433 11.188 -19.122 1.00 47.16 277 THR A N 1
ATOM 2103 C CA . THR A 1 277 ? -5.130 11.367 -20.551 1.00 47.16 277 THR A CA 1
ATOM 2104 C C . THR A 1 277 ? -6.172 12.273 -21.208 1.00 47.16 277 THR A C 1
ATOM 2106 O O . THR A 1 277 ? -6.772 11.924 -22.218 1.00 47.16 277 THR A O 1
ATOM 2109 N N . THR A 1 278 ? -6.429 13.445 -20.637 1.00 37.69 278 THR A N 1
ATOM 2110 C CA . THR A 1 278 ? -7.138 14.512 -21.342 1.00 37.69 278 THR A CA 1
ATOM 2111 C C . THR A 1 278 ? -6.072 15.404 -21.941 1.00 37.69 278 THR A C 1
ATOM 2113 O O . THR A 1 278 ? -5.513 16.275 -21.279 1.00 37.69 278 THR A O 1
ATOM 2116 N N . SER A 1 279 ? -5.743 15.135 -23.201 1.00 36.62 279 SER A N 1
ATOM 2117 C CA . SER A 1 279 ? -4.964 16.042 -24.030 1.00 36.62 279 SER A CA 1
ATOM 2118 C C . SER A 1 279 ? -5.599 17.431 -23.980 1.00 36.62 279 SER A C 1
ATOM 2120 O O . SER A 1 279 ? -6.654 17.661 -24.567 1.00 36.62 279 SER A O 1
ATOM 2122 N N . THR A 1 280 ? -4.935 18.389 -23.340 1.00 29.88 280 THR A N 1
ATOM 2123 C CA . THR A 1 280 ? -5.030 19.800 -23.718 1.00 29.88 280 THR A CA 1
ATOM 2124 C C . THR A 1 280 ? -4.388 19.939 -25.099 1.00 29.88 280 THR A C 1
ATOM 2126 O O . THR A 1 280 ? -3.251 20.373 -25.250 1.00 29.88 280 THR A O 1
ATOM 2129 N N . SER A 1 281 ? -5.113 19.509 -26.129 1.00 33.00 281 SER A N 1
ATOM 2130 C CA . SER A 1 281 ? -4.879 19.928 -27.504 1.00 33.00 281 SER A CA 1
ATOM 2131 C C . SER A 1 281 ? -6.054 20.802 -27.901 1.00 33.00 281 SER A C 1
ATOM 2133 O O . SER A 1 281 ? -7.110 20.340 -28.330 1.00 33.00 281 SER A O 1
ATOM 2135 N N . THR A 1 282 ? -5.873 22.103 -27.712 1.00 31.16 282 THR A N 1
ATOM 2136 C CA . THR A 1 282 ? -6.688 23.131 -28.350 1.00 31.16 282 THR A CA 1
ATOM 2137 C C . THR A 1 282 ? -6.308 23.168 -29.828 1.00 31.16 282 THR A C 1
ATOM 2139 O O . THR A 1 282 ? -5.619 24.075 -30.285 1.00 31.16 282 THR A O 1
ATOM 2142 N N . THR A 1 283 ? -6.684 22.149 -30.599 1.00 33.34 283 THR A N 1
ATOM 2143 C CA . THR A 1 283 ? -6.707 22.238 -32.063 1.00 33.34 283 THR A CA 1
ATOM 2144 C C . THR A 1 283 ? -7.754 21.277 -32.616 1.00 33.34 283 THR A C 1
ATOM 2146 O O . THR A 1 283 ? -7.569 20.067 -32.689 1.00 33.34 283 THR A O 1
ATOM 2149 N N . THR A 1 284 ? -8.888 21.849 -33.011 1.00 36.81 284 THR A N 1
ATOM 2150 C CA . THR A 1 284 ? -9.819 21.297 -33.999 1.00 36.81 284 THR A CA 1
ATOM 2151 C C . THR A 1 284 ? -9.049 20.663 -35.158 1.00 36.81 284 THR A C 1
ATOM 2153 O O . THR A 1 284 ? -8.320 21.364 -35.854 1.00 36.81 284 THR A O 1
ATOM 2156 N N . THR A 1 285 ? -9.164 19.355 -35.387 1.00 34.41 285 THR A N 1
ATOM 2157 C CA . THR A 1 285 ? -10.022 18.692 -36.396 1.00 34.41 285 THR A CA 1
ATOM 2158 C C . THR A 1 285 ? -9.625 17.205 -36.481 1.00 34.41 285 THR A C 1
ATOM 2160 O O . THR A 1 285 ? -8.456 16.874 -36.336 1.00 34.41 285 THR A O 1
ATOM 2163 N N . ALA A 1 286 ? -10.597 16.355 -36.825 1.00 32.59 286 ALA A N 1
ATOM 2164 C CA . ALA A 1 286 ? -10.500 14.937 -37.200 1.00 32.59 286 ALA A CA 1
ATOM 2165 C C . ALA A 1 286 ? -10.589 13.896 -36.067 1.00 32.59 286 ALA A C 1
ATOM 2167 O O . ALA A 1 286 ? -9.841 13.882 -35.097 1.00 32.59 286 ALA A O 1
ATOM 2168 N N . ALA A 1 287 ? -11.569 13.011 -36.253 1.00 36.44 287 ALA A N 1
ATOM 2169 C CA . ALA A 1 287 ? -11.960 11.922 -35.382 1.00 36.44 287 ALA A CA 1
ATOM 2170 C C . ALA A 1 287 ? -10.828 10.900 -35.203 1.00 36.44 287 ALA A C 1
ATOM 2172 O O . ALA A 1 287 ? -10.632 10.021 -36.038 1.00 36.44 287 ALA A O 1
ATOM 2173 N N . ALA A 1 288 ? -10.119 10.992 -34.083 1.00 33.69 288 ALA A N 1
ATOM 2174 C CA . ALA A 1 288 ? -9.511 9.830 -33.463 1.00 33.69 288 ALA A CA 1
ATOM 2175 C C . ALA A 1 288 ? -10.543 9.280 -32.476 1.00 33.69 288 ALA A C 1
ATOM 2177 O O . ALA A 1 288 ? -10.939 9.972 -31.537 1.00 33.69 288 ALA A O 1
ATOM 2178 N N . THR A 1 289 ? -11.029 8.066 -32.726 1.00 33.12 289 THR A N 1
ATOM 2179 C CA . THR A 1 289 ? -11.770 7.254 -31.758 1.00 33.12 289 THR A CA 1
ATOM 2180 C C . THR A 1 289 ? -11.024 7.314 -30.432 1.00 33.12 289 THR A C 1
ATOM 2182 O O . THR A 1 289 ? -9.915 6.795 -30.330 1.00 33.12 289 THR A O 1
ATOM 2185 N N . ALA A 1 290 ? -11.600 8.004 -29.447 1.00 36.00 290 ALA A N 1
ATOM 2186 C CA . ALA A 1 290 ? -11.079 8.027 -28.095 1.00 36.00 290 ALA A CA 1
ATOM 2187 C C . ALA A 1 290 ? -11.123 6.587 -27.578 1.00 36.00 290 ALA A C 1
ATOM 2189 O O . ALA A 1 290 ? -12.182 6.088 -27.210 1.00 36.00 290 ALA A O 1
ATOM 2190 N N . THR A 1 291 ? -9.992 5.887 -27.623 1.00 42.25 291 THR A N 1
ATOM 2191 C CA . THR A 1 291 ? -9.803 4.679 -26.828 1.00 42.25 291 THR A CA 1
ATOM 2192 C C . THR A 1 291 ? -9.960 5.120 -25.383 1.00 42.25 291 THR A C 1
ATOM 2194 O O . THR A 1 291 ? -9.120 5.874 -24.886 1.00 42.25 291 THR A O 1
ATOM 2197 N N . GLU A 1 292 ? -11.075 4.741 -24.754 1.00 49.97 292 GLU A N 1
ATOM 2198 C CA . GLU A 1 292 ? -11.271 4.917 -23.319 1.00 49.97 292 GLU A CA 1
ATOM 2199 C C . GLU A 1 292 ? -9.996 4.447 -22.618 1.00 49.97 292 GLU A C 1
ATOM 2201 O O . GLU A 1 292 ? -9.490 3.359 -22.891 1.00 49.97 292 GLU A O 1
ATOM 2206 N N . SER A 1 293 ? -9.412 5.302 -21.782 1.00 56.78 293 SER A N 1
ATOM 2207 C CA . SER A 1 293 ? -8.221 4.951 -21.020 1.00 56.78 293 SER A CA 1
ATOM 2208 C C . SER A 1 293 ? -8.603 3.887 -19.993 1.00 56.78 293 SER A C 1
ATOM 2210 O O . SER A 1 293 ? -9.030 4.208 -18.883 1.00 56.78 293 SER A O 1
ATOM 2212 N N . THR A 1 294 ? -8.505 2.619 -20.381 1.00 69.75 294 THR A N 1
ATOM 2213 C CA . THR A 1 294 ? -8.758 1.480 -19.505 1.00 69.75 294 THR A CA 1
ATOM 2214 C C . THR A 1 294 ? -7.660 1.415 -18.452 1.00 69.75 294 THR A C 1
AT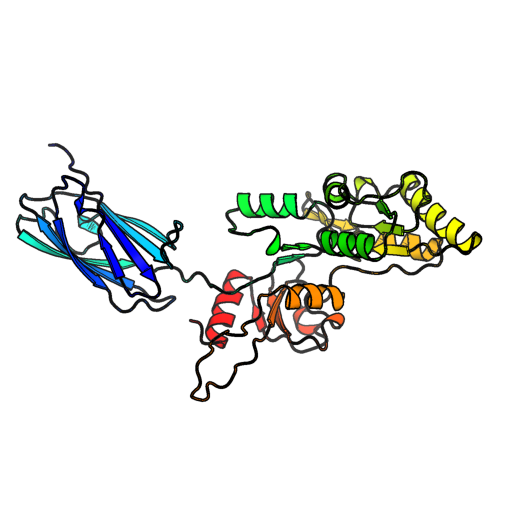OM 2216 O O . THR A 1 294 ? -6.473 1.349 -18.776 1.00 69.75 294 THR A O 1
ATOM 2219 N N . THR A 1 295 ? -8.040 1.469 -17.173 1.00 85.50 295 THR A N 1
ATOM 2220 C CA . THR A 1 295 ? -7.075 1.271 -16.088 1.00 85.50 295 THR A CA 1
ATOM 2221 C C . THR A 1 295 ? -6.812 -0.219 -15.921 1.00 85.50 295 THR A C 1
ATOM 2223 O O . THR A 1 295 ? -7.724 -1.034 -16.002 1.00 85.50 295 THR A O 1
ATOM 2226 N N . ILE A 1 296 ? -5.560 -0.590 -15.687 1.00 88.88 296 ILE A N 1
ATOM 2227 C CA . ILE A 1 296 ? -5.138 -1.985 -15.592 1.00 88.88 296 ILE A CA 1
ATOM 2228 C C . ILE A 1 296 ? -4.691 -2.251 -14.162 1.00 88.88 296 ILE A C 1
ATOM 2230 O O . ILE A 1 296 ? -3.832 -1.542 -13.636 1.00 88.88 296 ILE A O 1
ATOM 2234 N N . VAL A 1 297 ? -5.255 -3.285 -13.544 1.00 89.81 297 VAL A N 1
ATOM 2235 C CA . VAL A 1 297 ? -4.816 -3.785 -12.240 1.00 89.81 297 VAL A CA 1
ATOM 2236 C C . VAL A 1 297 ? -4.111 -5.119 -12.445 1.00 89.81 297 VAL A C 1
ATOM 2238 O O . VAL A 1 297 ? -4.690 -6.063 -12.978 1.00 89.81 297 VAL A O 1
ATOM 2241 N N . ILE A 1 298 ? -2.850 -5.180 -12.014 1.00 90.75 298 ILE A N 1
ATOM 2242 C CA . ILE A 1 298 ? -2.027 -6.391 -12.011 1.00 90.75 298 ILE A CA 1
ATOM 2243 C C . ILE A 1 298 ? -1.780 -6.765 -10.549 1.00 90.75 298 ILE A C 1
ATOM 2245 O O . ILE A 1 298 ? -1.248 -5.945 -9.797 1.00 90.75 298 ILE A O 1
ATOM 2249 N N . GLY A 1 299 ? -2.165 -7.972 -10.144 1.00 88.88 299 GLY A N 1
ATOM 2250 C CA . GLY A 1 299 ? -2.049 -8.426 -8.756 1.00 88.88 299 GLY A CA 1
ATOM 2251 C C . GLY A 1 299 ? -1.891 -9.935 -8.639 1.00 88.88 299 GLY A C 1
ATOM 2252 O O . GLY A 1 299 ? -2.132 -10.666 -9.599 1.00 88.88 299 GLY A O 1
ATOM 2253 N N . ASP A 1 300 ? -1.458 -10.396 -7.472 1.00 86.25 300 ASP A N 1
ATOM 2254 C CA . ASP A 1 300 ? -1.271 -11.813 -7.144 1.00 86.25 300 ASP A CA 1
ATOM 2255 C C . ASP A 1 300 ? -2.357 -12.373 -6.215 1.00 86.25 300 ASP A C 1
ATOM 2257 O O . ASP A 1 300 ? -2.456 -13.586 -6.031 1.00 86.25 300 ASP A O 1
ATOM 2261 N N . ASP A 1 301 ? -3.168 -11.504 -5.615 1.00 86.19 301 ASP A N 1
ATOM 2262 C CA . ASP A 1 301 ? -4.185 -11.875 -4.638 1.00 86.19 301 ASP A CA 1
ATOM 2263 C C . ASP A 1 301 ? -5.591 -11.690 -5.223 1.00 86.19 301 ASP A C 1
ATOM 2265 O O . ASP A 1 301 ? -6.093 -10.574 -5.368 1.00 86.19 301 ASP A O 1
ATOM 2269 N N . VAL A 1 302 ? -6.259 -12.800 -5.540 1.00 85.19 302 VAL A N 1
ATOM 2270 C CA . VAL A 1 302 ? -7.608 -12.779 -6.129 1.00 85.19 302 VAL A CA 1
ATOM 2271 C C . VAL A 1 302 ? -8.673 -12.201 -5.204 1.00 85.19 302 VAL A C 1
ATOM 2273 O O . VAL A 1 302 ? -9.696 -11.734 -5.694 1.00 85.19 302 VAL A O 1
ATOM 2276 N N . GLU A 1 303 ? -8.456 -12.212 -3.886 1.00 83.12 303 GLU A N 1
ATOM 2277 C CA . GLU A 1 303 ? -9.395 -11.626 -2.929 1.00 83.12 303 GLU A CA 1
ATOM 2278 C C . GLU A 1 303 ? -9.118 -10.132 -2.751 1.00 83.12 303 GLU A C 1
ATOM 2280 O O . GLU A 1 303 ? -10.042 -9.327 -2.807 1.00 83.12 303 GLU A O 1
ATOM 2285 N N . SER A 1 304 ? -7.856 -9.741 -2.537 1.00 83.19 304 SER A N 1
ATOM 2286 C CA . SER A 1 304 ? -7.546 -8.340 -2.224 1.00 83.19 304 SER A CA 1
ATOM 2287 C C . SER A 1 304 ? -7.311 -7.454 -3.449 1.00 83.19 304 SER A C 1
ATOM 2289 O O . SER A 1 304 ? -7.758 -6.309 -3.452 1.00 83.19 304 SER A O 1
ATOM 2291 N N . ASP A 1 305 ? -6.660 -7.948 -4.499 1.00 86.94 305 ASP A N 1
ATOM 2292 C CA . ASP A 1 305 ? -6.299 -7.130 -5.664 1.00 86.94 305 ASP A CA 1
ATOM 2293 C C . ASP A 1 305 ? -7.385 -7.124 -6.737 1.00 86.94 305 ASP A C 1
ATOM 2295 O O . ASP A 1 305 ? -7.627 -6.095 -7.366 1.00 86.94 305 ASP A O 1
ATOM 2299 N N . LEU A 1 306 ? -8.022 -8.278 -6.948 1.00 85.81 306 LEU A N 1
ATOM 2300 C CA . LEU A 1 306 ? -8.910 -8.533 -8.088 1.00 85.81 306 LEU A CA 1
ATOM 2301 C C . LEU A 1 306 ? -10.321 -8.976 -7.663 1.00 85.81 306 LEU A C 1
ATOM 2303 O O . LEU A 1 306 ? -11.123 -9.366 -8.513 1.00 85.81 306 LEU A O 1
ATOM 2307 N N . GLY A 1 307 ? -10.612 -8.917 -6.360 1.00 81.69 307 GLY A N 1
ATOM 2308 C CA . GLY A 1 307 ? -11.831 -9.439 -5.746 1.00 81.69 307 GLY A CA 1
ATOM 2309 C C . GLY A 1 307 ? -13.118 -8.698 -6.129 1.00 81.69 307 GLY A C 1
ATOM 2310 O O . GLY A 1 307 ? -13.076 -7.669 -6.817 1.00 81.69 307 GLY A O 1
ATOM 2311 N N . PRO A 1 308 ? -14.280 -9.200 -5.674 1.00 82.12 308 PRO A N 1
ATOM 2312 C CA . PRO A 1 308 ? -15.599 -8.678 -6.044 1.00 82.12 308 PRO A CA 1
ATOM 2313 C C . PRO A 1 308 ? -15.815 -7.219 -5.619 1.00 82.12 308 PRO A C 1
ATOM 2315 O O . PRO A 1 308 ? -16.573 -6.489 -6.251 1.00 82.12 308 PRO A O 1
ATOM 2318 N N . GLU A 1 309 ? -15.120 -6.727 -4.596 1.00 82.75 309 GLU A N 1
ATOM 2319 C CA . GLU A 1 309 ? -15.205 -5.327 -4.165 1.00 82.75 309 GLU A CA 1
ATOM 2320 C C . GLU A 1 309 ? -14.629 -4.344 -5.198 1.00 82.75 309 GLU A C 1
ATOM 2322 O O . GLU A 1 309 ? -14.910 -3.145 -5.139 1.00 82.75 309 GLU A O 1
ATOM 2327 N N . THR A 1 310 ? -13.868 -4.840 -6.177 1.00 81.56 310 THR A N 1
ATOM 2328 C CA . THR A 1 310 ? -13.417 -4.051 -7.329 1.00 81.56 310 THR A CA 1
ATOM 2329 C C . THR A 1 310 ? -14.492 -3.906 -8.410 1.00 81.56 310 THR A C 1
ATOM 2331 O O . THR A 1 310 ? -14.263 -3.240 -9.422 1.00 81.56 310 THR A O 1
ATOM 2334 N N . ASP A 1 311 ? -15.662 -4.530 -8.254 1.00 81.69 311 ASP A N 1
ATOM 2335 C CA . ASP A 1 311 ? -16.700 -4.507 -9.277 1.00 81.69 311 ASP A CA 1
ATOM 2336 C C . ASP A 1 311 ? -17.332 -3.122 -9.480 1.00 81.69 311 ASP A C 1
ATOM 2338 O O . ASP A 1 311 ? -17.508 -2.290 -8.580 1.00 81.69 311 ASP A O 1
ATOM 2342 N N . GLY A 1 312 ? -17.644 -2.855 -10.749 1.00 81.19 312 GLY A N 1
ATOM 2343 C CA . GLY A 1 312 ? -18.089 -1.548 -11.222 1.00 81.19 312 GLY A CA 1
ATOM 2344 C C . GLY A 1 312 ? -16.977 -0.501 -11.327 1.00 81.19 312 GLY A C 1
ATOM 2345 O O . GLY A 1 312 ? -17.285 0.639 -11.664 1.00 81.19 312 GLY A O 1
ATOM 2346 N N . LEU A 1 313 ? -15.713 -0.845 -11.048 1.00 85.06 313 LEU A N 1
ATOM 2347 C CA . LEU A 1 313 ? -14.577 0.000 -11.418 1.00 85.06 313 LEU A CA 1
ATOM 2348 C C . LEU A 1 313 ? -14.235 -0.186 -12.907 1.00 85.06 313 LEU A C 1
ATOM 2350 O O . LEU A 1 313 ? -14.335 -1.310 -13.411 1.00 85.06 313 LEU A O 1
ATOM 2354 N N . PRO A 1 314 ? -13.802 0.878 -13.612 1.00 85.19 314 PRO A N 1
ATOM 2355 C CA . PRO A 1 314 ? -13.394 0.818 -15.017 1.00 85.19 314 PRO A CA 1
ATOM 2356 C C . PRO A 1 314 ? -11.979 0.223 -15.153 1.00 85.19 314 PRO A C 1
ATOM 2358 O O . PRO A 1 314 ? -11.050 0.885 -15.620 1.00 85.19 314 PRO A O 1
ATOM 2361 N N . ILE A 1 315 ? -11.812 -1.017 -14.679 1.00 85.81 315 ILE A N 1
ATOM 2362 C CA . ILE A 1 315 ? -10.530 -1.725 -14.645 1.00 85.81 315 ILE A CA 1
ATOM 2363 C C . ILE A 1 315 ? -10.565 -3.045 -15.420 1.00 85.81 315 ILE A C 1
ATOM 2365 O O . ILE A 1 315 ? -11.536 -3.805 -15.325 1.00 85.81 315 ILE A O 1
ATOM 2369 N N . GLU A 1 316 ? -9.461 -3.345 -16.100 1.00 88.25 316 GLU A N 1
ATOM 2370 C CA . GLU A 1 316 ? -9.091 -4.703 -16.512 1.00 88.25 316 GLU A CA 1
ATOM 2371 C C . GLU A 1 316 ? -8.235 -5.376 -15.430 1.00 88.25 316 GLU A C 1
ATOM 2373 O O . GLU A 1 316 ? -7.437 -4.725 -14.745 1.00 88.25 316 GLU A O 1
ATOM 2378 N N . ARG A 1 317 ? -8.415 -6.688 -15.267 1.00 88.75 317 ARG A N 1
ATOM 2379 C CA . ARG A 1 317 ? -7.863 -7.496 -14.174 1.00 88.75 317 ARG A CA 1
ATOM 2380 C C . ARG A 1 317 ? -6.886 -8.534 -14.704 1.00 88.75 317 ARG A C 1
ATOM 2382 O O . ARG A 1 317 ? -7.280 -9.456 -15.415 1.00 88.75 317 ARG A O 1
ATOM 2389 N N . PHE A 1 318 ? -5.632 -8.435 -14.286 1.00 90.69 318 PHE A N 1
ATOM 2390 C CA . PHE A 1 318 ? -4.585 -9.380 -14.652 1.00 90.69 318 PHE A CA 1
ATOM 2391 C C . PHE A 1 318 ? -3.991 -10.040 -13.410 1.00 90.69 318 PHE A C 1
ATOM 2393 O O . PHE A 1 318 ? -3.442 -9.371 -12.534 1.00 90.69 318 PHE A O 1
ATOM 2400 N N . LEU A 1 319 ? -4.095 -11.366 -13.348 1.00 90.88 319 LEU A N 1
ATOM 2401 C CA . LEU A 1 319 ? -3.557 -12.176 -12.259 1.00 90.88 319 LEU A CA 1
ATOM 2402 C C . LEU A 1 319 ? -2.141 -12.648 -12.600 1.00 90.88 319 LEU A C 1
ATOM 2404 O O . LEU A 1 319 ? -1.902 -13.170 -13.691 1.00 90.88 319 LEU A O 1
ATOM 2408 N N . VAL A 1 320 ? -1.212 -12.523 -11.655 1.00 88.69 320 VAL A N 1
ATOM 2409 C CA . VAL A 1 320 ? 0.131 -13.112 -11.762 1.00 88.69 320 VAL A CA 1
ATOM 2410 C C . VAL A 1 320 ? 0.301 -14.283 -10.800 1.00 88.69 320 VAL A C 1
ATOM 2412 O O . VAL A 1 320 ? -0.174 -14.245 -9.670 1.00 88.69 320 VAL A O 1
ATOM 2415 N N . LYS A 1 321 ? 1.018 -15.324 -11.234 1.00 87.75 321 LYS A N 1
ATOM 2416 C CA . LYS A 1 321 ? 1.245 -16.565 -10.471 1.00 87.75 321 LYS A CA 1
ATOM 2417 C C . LYS A 1 321 ? 2.447 -16.494 -9.516 1.00 87.75 321 LYS A C 1
ATOM 2419 O O . LYS A 1 321 ? 3.037 -17.515 -9.170 1.00 87.75 321 LYS A O 1
ATOM 2424 N N . THR A 1 322 ? 2.812 -15.291 -9.083 1.00 77.62 322 THR A N 1
ATOM 2425 C CA . THR A 1 322 ? 3.841 -15.035 -8.061 1.00 77.62 322 THR A CA 1
ATOM 2426 C C . THR A 1 322 ? 3.203 -14.717 -6.709 1.00 77.62 322 THR A C 1
ATOM 2428 O O . THR A 1 322 ? 2.018 -14.438 -6.653 1.00 77.62 322 THR A O 1
ATOM 2431 N N . GLY A 1 323 ? 3.969 -14.708 -5.614 1.00 82.06 323 GLY A N 1
ATOM 2432 C CA . GLY A 1 323 ? 3.493 -14.197 -4.320 1.00 82.06 323 GLY A CA 1
ATOM 2433 C C . GLY A 1 323 ? 2.425 -15.065 -3.635 1.00 82.06 323 GLY A C 1
ATOM 2434 O O . GLY A 1 323 ? 2.658 -16.238 -3.323 1.00 82.06 323 GLY A O 1
ATOM 2435 N N . LYS A 1 324 ? 1.269 -14.475 -3.319 1.00 79.19 324 LYS A N 1
ATOM 2436 C CA . LYS A 1 324 ? 0.165 -15.113 -2.582 1.00 79.19 324 LYS A CA 1
ATOM 2437 C C . LYS A 1 324 ? -0.656 -16.095 -3.406 1.00 79.19 324 LYS A C 1
ATOM 2439 O O . LYS A 1 324 ? -1.341 -16.914 -2.795 1.00 79.19 324 LYS A O 1
ATOM 2444 N N . TYR A 1 325 ? -0.568 -16.031 -4.732 1.00 85.44 325 TYR A N 1
ATOM 2445 C CA . TYR A 1 325 ? -1.283 -16.927 -5.633 1.00 85.44 325 TYR A CA 1
ATOM 2446 C C . TYR A 1 325 ? -1.091 -18.403 -5.252 1.00 85.44 325 TYR A C 1
ATOM 2448 O O . TYR A 1 325 ? 0.011 -18.844 -4.897 1.00 85.44 325 TYR A O 1
ATOM 2456 N N . ARG A 1 326 ? -2.160 -19.189 -5.355 1.00 85.75 326 ARG A N 1
ATOM 2457 C CA . ARG A 1 326 ? -2.170 -20.650 -5.233 1.00 85.75 326 ARG A CA 1
ATOM 2458 C C . ARG A 1 326 ? -2.892 -21.261 -6.431 1.00 85.75 326 ARG A C 1
ATOM 2460 O O . ARG A 1 326 ? -3.791 -20.659 -7.006 1.00 85.75 326 ARG A O 1
ATOM 2467 N N . ALA A 1 327 ? -2.499 -22.479 -6.807 1.00 88.31 327 ALA A N 1
ATOM 2468 C CA . ALA A 1 327 ? -3.144 -23.195 -7.905 1.00 88.31 327 ALA A CA 1
ATOM 2469 C C . ALA A 1 327 ? -4.656 -23.330 -7.652 1.00 88.31 327 ALA A C 1
ATOM 2471 O O . ALA A 1 327 ? -5.061 -23.780 -6.578 1.00 88.31 327 ALA A O 1
ATOM 2472 N N . GLY A 1 328 ? -5.463 -22.935 -8.638 1.00 86.81 328 GLY A N 1
ATOM 2473 C CA . GLY A 1 328 ? -6.921 -22.882 -8.538 1.00 86.81 328 GLY A CA 1
ATOM 2474 C C . GLY A 1 328 ? -7.464 -21.498 -8.176 1.00 86.81 328 GLY A C 1
ATOM 2475 O O . GLY A 1 328 ? -8.669 -21.287 -8.280 1.00 86.81 328 GLY A O 1
ATOM 2476 N N . ASP A 1 329 ? -6.623 -20.526 -7.804 1.00 86.12 329 ASP A N 1
ATOM 2477 C CA . ASP A 1 329 ? -7.076 -19.143 -7.607 1.00 86.12 329 ASP A CA 1
ATOM 2478 C C . ASP A 1 329 ? -7.626 -18.528 -8.904 1.00 86.12 329 ASP A C 1
ATOM 2480 O O . ASP A 1 329 ? -8.551 -17.719 -8.844 1.00 86.12 329 ASP A O 1
ATOM 2484 N N . GLU A 1 330 ? -7.146 -18.956 -10.077 1.00 86.06 330 GLU A N 1
ATOM 2485 C CA . GLU A 1 330 ? -7.713 -18.552 -11.373 1.00 86.06 330 GLU A CA 1
ATOM 2486 C C . GLU A 1 330 ? -9.181 -18.973 -11.552 1.00 86.06 330 GLU A C 1
ATOM 2488 O O . GLU A 1 330 ? -9.934 -18.286 -12.243 1.00 86.06 330 GLU A O 1
ATOM 2493 N N . ASP A 1 331 ? -9.598 -20.051 -10.884 1.00 83.56 331 ASP A N 1
ATOM 2494 C CA . ASP A 1 331 ? -10.950 -20.610 -10.957 1.00 83.56 331 ASP A CA 1
ATOM 2495 C C . ASP A 1 331 ? -11.873 -20.030 -9.874 1.00 83.56 331 ASP A C 1
ATOM 2497 O O . ASP A 1 331 ? -13.095 -20.160 -9.943 1.00 83.56 331 ASP A O 1
ATOM 2501 N N . ARG A 1 332 ? -11.301 -19.363 -8.862 1.00 75.62 332 ARG A N 1
ATOM 2502 C CA . ARG A 1 332 ? -12.031 -18.719 -7.753 1.00 75.62 332 ARG A CA 1
ATOM 2503 C C . ARG A 1 332 ? -12.599 -17.351 -8.127 1.00 75.62 332 ARG A C 1
ATOM 2505 O O . ARG A 1 332 ? -13.146 -16.653 -7.272 1.00 75.62 332 ARG A O 1
ATOM 2512 N N . ALA A 1 333 ? -12.442 -16.944 -9.379 1.00 59.97 333 ALA A N 1
ATOM 2513 C CA . ALA A 1 333 ? -12.767 -15.607 -9.820 1.00 59.97 333 ALA A CA 1
ATOM 2514 C C . ALA A 1 333 ? -14.291 -15.379 -9.848 1.00 59.97 333 ALA A C 1
ATOM 2516 O O . ALA A 1 333 ? -15.036 -16.059 -10.549 1.00 59.97 333 ALA A O 1
ATOM 2517 N N . PHE A 1 334 ? -14.759 -14.368 -9.109 1.00 61.56 334 PHE A N 1
ATOM 2518 C CA . PHE A 1 334 ? -16.160 -13.915 -9.124 1.00 61.56 334 PHE A CA 1
ATOM 2519 C C . PHE A 1 334 ? -16.550 -13.226 -10.448 1.00 61.56 334 PHE A C 1
ATOM 2521 O O . PHE A 1 334 ? -17.728 -13.002 -10.721 1.00 61.56 334 PHE A O 1
ATOM 2528 N N . LYS A 1 335 ? -15.552 -12.918 -11.285 1.00 65.00 335 LYS A N 1
ATOM 2529 C CA . LYS A 1 335 ? -15.641 -12.347 -12.630 1.00 65.00 335 LYS A CA 1
ATOM 2530 C C . LYS A 1 335 ? -14.477 -12.885 -13.466 1.00 65.00 335 LYS A C 1
ATOM 2532 O O . LYS A 1 335 ? -13.438 -13.220 -12.914 1.00 65.00 335 LYS A O 1
ATOM 2537 N N . THR A 1 336 ? -14.614 -12.944 -14.788 1.00 69.19 336 THR A N 1
ATOM 2538 C CA . THR A 1 336 ? -13.518 -13.356 -15.678 1.00 69.19 336 THR A CA 1
ATOM 2539 C C . THR A 1 336 ? -12.316 -12.418 -15.548 1.00 69.19 336 THR A C 1
ATOM 2541 O O . THR A 1 336 ? -12.460 -11.211 -15.743 1.00 69.19 336 THR A O 1
ATOM 2544 N N . MET A 1 337 ? -11.143 -12.978 -15.240 1.00 84.62 337 MET A N 1
ATOM 2545 C CA . MET A 1 337 ? -9.864 -12.271 -15.349 1.00 84.62 337 MET A CA 1
ATOM 2546 C C . MET A 1 337 ? -9.553 -12.001 -16.828 1.00 84.62 337 MET A C 1
ATOM 2548 O O . MET A 1 337 ? -9.784 -12.865 -17.674 1.00 84.62 337 MET A O 1
ATOM 2552 N N . ASP A 1 338 ? -8.995 -10.832 -17.143 1.00 87.25 338 ASP A N 1
ATOM 2553 C CA . ASP A 1 338 ? -8.602 -10.443 -18.506 1.00 87.25 338 ASP A CA 1
ATOM 2554 C C . ASP A 1 338 ? -7.307 -11.129 -18.967 1.00 87.25 338 ASP A C 1
ATOM 2556 O O . ASP A 1 338 ? -7.022 -11.198 -20.168 1.00 87.25 338 ASP A O 1
ATOM 2560 N N . GLY A 1 339 ? -6.538 -11.671 -18.018 1.00 89.38 339 GLY A N 1
ATOM 2561 C CA . GLY A 1 339 ? -5.408 -12.555 -18.274 1.00 89.38 339 GLY A CA 1
ATOM 2562 C C . GLY A 1 339 ? -4.793 -13.123 -16.996 1.00 89.38 339 GLY A C 1
ATOM 2563 O O . GLY A 1 339 ? -4.887 -12.529 -15.922 1.00 89.38 339 GLY A O 1
ATOM 2564 N N . VAL A 1 340 ? -4.145 -14.282 -17.132 1.00 91.94 340 VAL A N 1
ATOM 2565 C CA . VAL A 1 340 ? -3.385 -14.941 -16.064 1.00 91.94 340 VAL A CA 1
ATOM 2566 C C . VAL A 1 340 ? -1.987 -15.258 -16.585 1.00 91.94 340 VAL A C 1
ATOM 2568 O O . VAL A 1 340 ? -1.844 -15.912 -17.619 1.00 91.94 340 VAL A O 1
ATOM 2571 N N . PHE A 1 341 ? -0.954 -14.812 -15.877 1.00 91.00 341 PHE A N 1
ATOM 2572 C CA . PHE A 1 341 ? 0.435 -14.873 -16.336 1.00 91.00 341 PHE A CA 1
ATOM 2573 C C . PHE A 1 341 ? 1.383 -15.370 -15.247 1.00 91.00 341 PHE A C 1
ATOM 2575 O O . PHE A 1 341 ? 1.063 -15.331 -14.065 1.00 91.00 341 PHE A O 1
ATOM 2582 N N . ALA A 1 342 ? 2.572 -15.833 -15.639 1.00 83.50 342 ALA A N 1
ATOM 2583 C CA . ALA A 1 342 ? 3.559 -16.354 -14.694 1.00 83.50 342 ALA A CA 1
ATOM 2584 C C . ALA A 1 342 ? 4.018 -15.291 -13.681 1.00 83.50 342 ALA A C 1
ATOM 2586 O O . ALA A 1 342 ? 4.008 -15.554 -12.485 1.00 83.50 342 ALA A O 1
ATOM 2587 N N . ASP A 1 343 ? 4.370 -14.094 -14.155 1.00 79.44 343 ASP A N 1
ATOM 2588 C CA . ASP A 1 343 ? 4.896 -12.998 -13.341 1.00 79.44 343 ASP A CA 1
ATOM 2589 C C . ASP A 1 343 ? 4.665 -11.629 -14.009 1.00 79.44 343 ASP A C 1
ATOM 2591 O O . ASP A 1 343 ? 4.160 -11.524 -15.133 1.00 79.44 343 ASP A O 1
ATOM 2595 N N . PHE A 1 344 ? 5.059 -10.560 -13.315 1.00 77.94 344 PHE A N 1
ATOM 2596 C CA . PHE A 1 344 ? 4.929 -9.184 -13.793 1.00 77.94 344 PHE A CA 1
ATOM 2597 C C . PHE A 1 344 ? 5.733 -8.905 -15.080 1.00 77.94 344 PHE A C 1
ATOM 2599 O O . PHE A 1 344 ? 5.237 -8.219 -15.975 1.00 77.94 344 PHE A O 1
ATOM 2606 N N . ALA A 1 345 ? 6.943 -9.463 -15.207 1.00 74.06 345 ALA A N 1
ATOM 2607 C CA . ALA A 1 345 ? 7.831 -9.236 -16.350 1.00 74.06 345 ALA A CA 1
ATOM 2608 C C . ALA A 1 345 ? 7.280 -9.850 -17.647 1.00 74.06 345 ALA A C 1
ATOM 2610 O O . ALA A 1 345 ? 7.443 -9.269 -18.719 1.00 74.06 345 ALA A O 1
ATOM 2611 N N . HIS A 1 346 ? 6.578 -10.979 -17.552 1.00 77.94 346 HIS A N 1
ATOM 2612 C CA . HIS A 1 346 ? 5.853 -11.579 -18.670 1.00 77.94 346 HIS A CA 1
ATOM 2613 C C . HIS A 1 346 ? 4.528 -10.864 -18.958 1.00 77.94 346 HIS A C 1
ATOM 2615 O O . HIS A 1 346 ? 4.111 -10.801 -20.112 1.00 77.94 346 HIS A O 1
ATOM 2621 N N . THR A 1 347 ? 3.870 -10.317 -17.935 1.00 81.94 347 THR A N 1
ATOM 2622 C CA . THR A 1 347 ? 2.541 -9.694 -18.057 1.00 81.94 347 THR A CA 1
ATOM 2623 C C . THR A 1 347 ? 2.581 -8.385 -18.841 1.00 81.94 347 THR A C 1
ATOM 2625 O O . THR A 1 347 ? 1.815 -8.201 -19.787 1.00 81.94 347 THR A O 1
ATOM 2628 N N . VAL A 1 348 ? 3.488 -7.472 -18.478 1.00 81.44 348 VAL A N 1
ATOM 2629 C CA . VAL A 1 348 ? 3.506 -6.107 -19.031 1.00 81.44 348 VAL A CA 1
ATOM 2630 C C . VAL A 1 348 ? 3.686 -6.086 -20.558 1.00 81.44 348 VAL A C 1
ATOM 2632 O O . VAL A 1 348 ? 2.875 -5.441 -21.222 1.00 81.44 348 VAL A O 1
ATOM 2635 N N . PRO A 1 349 ? 4.643 -6.814 -21.171 1.00 75.81 349 PRO A N 1
ATOM 2636 C CA . PRO A 1 349 ? 4.779 -6.839 -22.629 1.00 75.81 349 PRO A CA 1
ATOM 2637 C C . PRO A 1 349 ? 3.534 -7.369 -23.354 1.00 75.81 349 PRO A C 1
ATOM 2639 O O . PRO A 1 349 ? 3.182 -6.863 -24.418 1.00 75.81 349 PRO A O 1
ATOM 2642 N N . GLN A 1 350 ? 2.841 -8.361 -22.783 1.00 82.81 350 GLN A N 1
ATOM 2643 C CA . GLN A 1 350 ? 1.626 -8.933 -23.381 1.00 82.81 350 GLN A CA 1
ATOM 2644 C C . GLN A 1 350 ? 0.476 -7.927 -23.374 1.00 82.81 350 GLN A C 1
ATOM 2646 O O . GLN A 1 350 ? -0.229 -7.780 -24.373 1.00 82.81 350 GLN A O 1
ATOM 2651 N N . ILE A 1 351 ? 0.328 -7.193 -22.270 1.00 82.69 351 ILE A N 1
ATOM 2652 C CA . ILE A 1 351 ? -0.638 -6.102 -22.152 1.00 82.69 351 ILE A CA 1
ATOM 2653 C C . ILE A 1 351 ? -0.324 -5.006 -23.171 1.00 82.69 351 ILE A C 1
ATOM 2655 O O . ILE A 1 351 ? -1.187 -4.619 -23.952 1.00 82.69 351 ILE A O 1
ATOM 2659 N N . LEU A 1 352 ? 0.920 -4.535 -23.224 1.00 78.69 352 LEU A N 1
ATOM 2660 C CA . LEU A 1 352 ? 1.316 -3.468 -24.147 1.00 78.69 352 LEU A CA 1
ATOM 2661 C C . LEU A 1 352 ? 1.080 -3.853 -25.611 1.00 78.69 352 LEU A C 1
ATOM 2663 O O . LEU A 1 352 ? 0.587 -3.033 -26.385 1.00 78.69 352 LEU A O 1
ATOM 2667 N N . LYS A 1 353 ? 1.350 -5.112 -25.972 1.00 80.19 353 LYS A N 1
ATOM 2668 C CA . LYS A 1 353 ? 1.050 -5.658 -27.300 1.00 80.19 353 LYS A CA 1
ATOM 2669 C C . LYS A 1 353 ? -0.455 -5.695 -27.585 1.00 80.19 353 LYS A C 1
ATOM 2671 O O . LYS A 1 353 ? -0.872 -5.336 -28.683 1.00 80.19 353 LYS A O 1
ATOM 2676 N N . ARG A 1 354 ? -1.284 -6.094 -26.608 1.00 81.88 354 ARG A N 1
ATOM 2677 C CA . ARG A 1 354 ? -2.760 -6.091 -26.723 1.00 81.88 354 ARG A CA 1
ATOM 2678 C C . ARG A 1 354 ? -3.304 -4.695 -27.040 1.00 81.88 354 ARG A C 1
ATOM 2680 O O . ARG A 1 354 ? -4.255 -4.588 -27.806 1.00 81.88 354 ARG A O 1
ATOM 2687 N N . TYR A 1 355 ? -2.674 -3.651 -26.506 1.00 77.19 355 TYR A N 1
ATOM 2688 C CA . TYR A 1 355 ? -3.043 -2.252 -26.741 1.00 77.19 355 TYR A CA 1
ATOM 2689 C C . TYR A 1 355 ? -2.280 -1.576 -27.895 1.00 77.19 355 TYR A C 1
ATOM 2691 O O . TYR A 1 355 ? -2.407 -0.369 -28.084 1.00 77.19 355 TYR A O 1
ATOM 2699 N N . GLY A 1 356 ? -1.492 -2.325 -28.679 1.00 69.12 356 GLY A N 1
ATOM 2700 C CA . GLY A 1 356 ? -0.754 -1.792 -29.831 1.00 69.12 356 GLY A CA 1
ATOM 2701 C C . GLY A 1 356 ? 0.323 -0.763 -29.472 1.00 69.12 356 GLY A C 1
ATOM 2702 O O . GLY A 1 356 ? 0.688 0.059 -30.311 1.00 69.12 356 GLY A O 1
ATOM 2703 N N . VAL A 1 357 ? 0.807 -0.779 -28.227 1.00 65.44 357 VAL A N 1
ATOM 2704 C CA . VAL A 1 357 ? 1.860 0.125 -27.745 1.00 65.44 357 VAL A CA 1
ATOM 2705 C C . VAL A 1 357 ? 3.244 -0.330 -28.225 1.00 65.44 357 VAL A C 1
ATOM 2707 O O . VAL A 1 357 ? 4.115 0.511 -28.465 1.00 65.44 357 VAL A O 1
ATOM 2710 N N . ILE A 1 358 ? 3.439 -1.646 -28.370 1.00 54.16 358 ILE A N 1
ATOM 2711 C CA . ILE A 1 358 ? 4.659 -2.284 -28.890 1.00 54.16 358 ILE A CA 1
ATOM 2712 C C . ILE A 1 358 ? 4.350 -3.359 -29.926 1.00 54.16 358 ILE A C 1
ATOM 2714 O O . ILE A 1 358 ? 3.250 -3.958 -29.850 1.00 54.16 358 ILE A O 1
#

Radius of gyration: 28.41 Å; chains: 1; bounding box: 75×46×72 Å

pLDDT: mean 77.41, std 18.38, range [21.72, 98.38]

Organism: NCBI:txid1343610